Protein AF-A0A4Q5XCC4-F1 (afdb_monomer)

Sequence (230 aa):
MPSVPGEPRIRRLGLGSSSGGDRPLRAQVVVGLVCVAVLIAVPLYLLRKPSFKGSAEAASASASASNGAGAPRAQPAPATPPAPPPRLTLGPVQKVRCGASAAATPNEGTLCDTLPPFEEALKQAILGNEGCAPKSKLKGSINYVLTVDFARKKLHIFPGASGDWRGKQARRATSCVEAAVKVADWNVPHQYRFYAIAVLATYAGAQGEPLPAAGTTPAAPSGPALPNFE

pLDDT: mean 78.83, std 19.2, range [40.94, 97.75]

Radius of gyration: 30.29 Å; Cα contacts (8 Å, |Δi|>4): 229; chains: 1; bounding box: 112×71×54 Å

Foldseek 3Di:
DDDDDDDDDPPDPPDDDDPPDCVVVVVVVVVVVVVVVCVVVVVVVVVPPPPPPDDPDDDDDDDDDDDDDDDDPDDPDPPDPPDDPQQKDKDDKAFAFFAQDPPDDTDGTPPFDDDVLQVVLLVVLLSVPLVLADQAQAKKKWKWKWKQALVVRDIDIDTDPDMDDDDPSNRSSRVSSRVRRDRPDSPDDGDGRMTIMIMMMIGHGPPPPDDPPPPPDPDDPPDDDD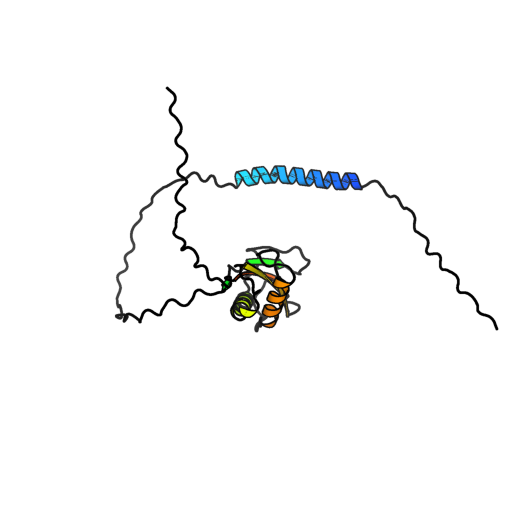DDDD

Solvent-accessible surface area (backbone atoms only — not comparable to full-atom values): 14791 Å² total; per-residue (Å²): 137,85,87,81,84,82,80,84,82,80,75,74,79,84,76,79,85,85,83,82,78,62,68,64,58,56,52,50,52,53,51,51,51,51,52,53,50,49,67,52,47,52,58,51,50,62,70,64,49,77,76,84,69,84,74,90,72,90,76,90,78,84,88,82,88,80,89,80,87,85,83,77,84,76,73,84,70,79,83,71,74,80,72,77,78,70,59,62,46,76,50,73,80,40,48,58,34,24,20,83,38,94,86,48,88,57,47,54,44,85,80,43,81,79,56,65,70,61,56,49,30,49,52,51,19,51,68,76,39,62,85,42,52,72,92,46,65,59,62,42,24,40,19,43,29,41,35,41,30,63,85,76,73,41,77,48,52,41,59,43,99,45,63,72,47,60,68,73,54,29,42,55,27,28,54,52,33,47,76,56,46,68,77,92,75,84,84,67,87,69,94,55,41,21,40,31,38,33,36,40,37,36,36,60,15,78,62,77,68,75,75,76,66,95,75,75,72,77,76,76,82,81,72,84,82,78,82,87,80,134

Mean predicted aligned error: 18.34 Å

Nearest PDB structures (foldseek):
  3in5-assembly2_B  TM=3.170E-01  e=1.433E-01  Homo sapiens
  6yra-assembly1_A  TM=2.771E-01  e=4.129E-01  Pseudomonas jessenii
  6lnc-assembly1_B  TM=2.323E-01  e=1.118E+00  Vibrio cholerae
  5svb-assembly1_B  TM=3.069E-01  e=5.301E+00  Xanthobacter autotrophicus Py2
  6lnb-assembly1_D  TM=1.619E-01  e=1.190E+00  Vibrio cholerae

Secondary structure (DSSP, 8-state):
-PPPPPP-------------SSHHHHHHHHHHHHHHHHHHHHHHHHHTS------------------------------PPPPPPPSEEEEEEEEEEEESSTTS--B-GGGSPP-HHHHHHHHHHHHHTGGGS---SS-EEEEEEEEEETTTTEEEEEEEEEES--HHHHHHHHHHHHHH----------S-SEEEEEEEEEEPPSS-PPPPPTT-------PPPPPP--

Structure (mmCIF, N/CA/C/O backbone):
data_AF-A0A4Q5XCC4-F1
#
_entry.id   AF-A0A4Q5XCC4-F1
#
loop_
_atom_site.group_PDB
_atom_site.id
_atom_site.type_symbol
_atom_site.label_atom_id
_atom_site.label_alt_id
_atom_site.label_comp_id
_atom_site.label_asym_id
_atom_site.label_entity_id
_atom_site.label_seq_id
_atom_site.pdbx_PDB_ins_code
_atom_site.Cartn_x
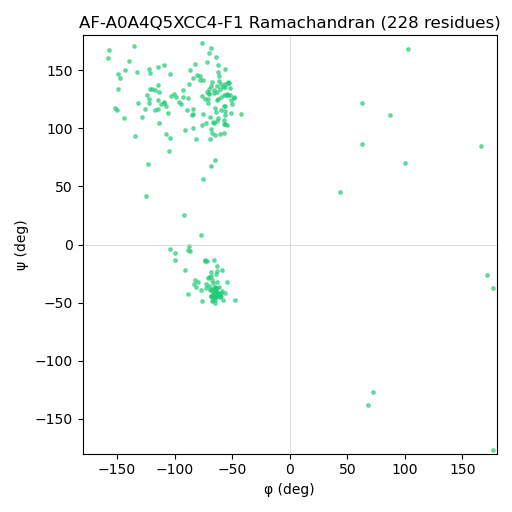_atom_site.Cartn_y
_atom_site.Cartn_z
_atom_site.occupancy
_atom_site.B_iso_or_equiv
_atom_site.auth_seq_id
_atom_site.auth_comp_id
_atom_site.auth_asym_id
_atom_site.auth_atom_id
_atom_site.pdbx_PDB_model_num
ATOM 1 N N . MET A 1 1 ? 62.840 11.412 31.130 1.00 46.66 1 MET A N 1
ATOM 2 C CA . MET A 1 1 ? 62.881 12.440 30.070 1.00 46.66 1 MET A CA 1
ATOM 3 C C . MET A 1 1 ? 61.461 12.909 29.773 1.00 46.66 1 MET A C 1
ATOM 5 O O . MET A 1 1 ? 60.561 12.083 29.867 1.00 46.66 1 MET A O 1
ATOM 9 N N . PRO A 1 2 ? 61.270 14.219 29.556 1.00 53.28 2 PRO A N 1
ATOM 10 C CA . PRO A 1 2 ? 60.000 14.931 29.707 1.00 53.28 2 PRO A CA 1
ATOM 11 C C . PRO A 1 2 ? 59.055 14.817 28.502 1.00 53.28 2 PRO A C 1
ATOM 13 O O . PRO A 1 2 ? 59.476 14.606 27.368 1.00 53.28 2 PRO A O 1
ATOM 16 N N . SER A 1 3 ? 57.769 14.992 28.803 1.00 55.72 3 SER A N 1
ATOM 17 C CA . SER A 1 3 ? 56.617 15.034 27.905 1.00 55.72 3 SER A CA 1
ATOM 18 C C . SER A 1 3 ? 56.702 16.168 26.877 1.00 55.72 3 SER A C 1
ATOM 20 O O . SER A 1 3 ? 56.950 17.315 27.245 1.00 55.72 3 SER A O 1
ATOM 22 N N . VAL A 1 4 ? 56.413 15.866 25.607 1.00 61.88 4 VAL A N 1
ATOM 23 C CA . VAL A 1 4 ? 56.185 16.870 24.554 1.00 61.88 4 VAL A CA 1
ATOM 24 C C . VAL A 1 4 ? 54.671 17.102 24.413 1.00 61.88 4 VAL A C 1
ATOM 26 O O . VAL A 1 4 ? 53.943 16.134 24.179 1.00 61.88 4 VAL A O 1
ATOM 29 N N . PRO A 1 5 ? 54.165 18.341 24.569 1.00 65.00 5 PRO A N 1
ATOM 30 C CA . PRO A 1 5 ? 52.749 18.661 24.401 1.00 65.00 5 PRO A CA 1
ATOM 31 C C . PRO A 1 5 ? 52.376 18.713 22.915 1.00 65.00 5 PRO A C 1
ATOM 33 O O . PRO A 1 5 ? 53.011 19.419 22.136 1.00 65.00 5 PRO A O 1
ATOM 36 N N . GLY A 1 6 ? 51.328 17.984 22.527 1.00 61.81 6 GLY A N 1
ATOM 37 C CA . GLY A 1 6 ? 50.751 18.053 21.186 1.00 61.81 6 GLY A CA 1
ATOM 38 C C . GLY A 1 6 ? 50.035 19.383 20.940 1.00 61.81 6 GLY A C 1
ATOM 39 O O . GLY A 1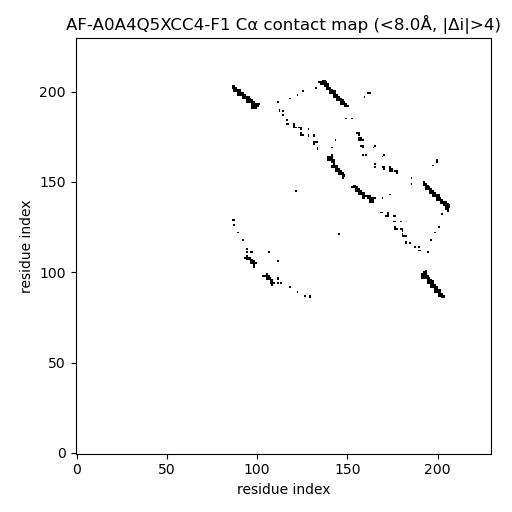 6 ? 49.211 19.816 21.746 1.00 61.81 6 GLY A O 1
ATOM 40 N N . GLU A 1 7 ? 50.352 20.019 19.815 1.00 60.06 7 GLU A N 1
ATOM 41 C CA . GLU A 1 7 ? 49.781 21.289 19.369 1.00 60.06 7 GLU A CA 1
ATOM 42 C C . GLU A 1 7 ? 48.257 21.237 19.132 1.00 60.06 7 GLU A C 1
ATOM 44 O O . GLU A 1 7 ? 47.736 20.285 18.537 1.00 60.06 7 GLU A O 1
ATOM 49 N N . PRO A 1 8 ? 47.515 22.296 19.511 1.00 60.28 8 PRO A N 1
ATOM 50 C CA . PRO A 1 8 ? 46.108 22.441 19.176 1.00 60.28 8 PRO A CA 1
ATOM 51 C C . PRO A 1 8 ? 45.946 22.842 17.703 1.00 60.28 8 PRO A C 1
ATOM 53 O O . PRO A 1 8 ? 46.266 23.949 17.274 1.00 60.28 8 PRO A O 1
ATOM 56 N N . ARG A 1 9 ? 45.387 21.923 16.913 1.00 54.53 9 ARG A N 1
ATOM 57 C CA . ARG A 1 9 ? 45.027 22.130 15.507 1.00 54.53 9 ARG A CA 1
ATOM 58 C C . ARG A 1 9 ? 43.873 23.136 15.408 1.00 54.53 9 ARG A C 1
ATOM 60 O O . ARG A 1 9 ? 42.703 22.765 15.515 1.00 54.53 9 ARG A O 1
ATOM 67 N N . ILE A 1 10 ? 44.203 24.406 15.182 1.00 54.22 10 ILE A N 1
ATOM 68 C CA . ILE A 1 10 ? 43.245 25.486 14.919 1.00 54.22 10 ILE A CA 1
ATOM 69 C C . ILE A 1 10 ? 42.538 25.188 13.589 1.00 54.22 10 ILE A C 1
ATOM 71 O O . ILE A 1 10 ? 43.029 25.500 12.502 1.00 54.22 10 ILE A O 1
ATOM 75 N N . ARG A 1 11 ? 41.370 24.540 13.656 1.00 57.53 11 ARG A N 1
ATOM 76 C CA . ARG A 1 11 ? 40.448 24.464 12.521 1.00 57.53 11 ARG A CA 1
ATOM 77 C C . ARG A 1 11 ? 39.927 25.873 12.272 1.00 57.53 11 ARG A C 1
ATOM 79 O O . ARG A 1 11 ? 39.109 26.379 13.034 1.00 57.53 11 ARG A O 1
ATOM 86 N N . ARG A 1 12 ? 40.441 26.492 11.207 1.00 55.19 12 ARG A N 1
ATOM 87 C CA . ARG A 1 12 ? 39.929 27.731 10.620 1.00 55.19 12 ARG A CA 1
ATOM 88 C C . ARG A 1 12 ? 38.399 27.682 10.571 1.00 55.19 12 ARG A C 1
ATOM 90 O O . ARG A 1 12 ? 37.830 26.908 9.804 1.00 55.19 12 ARG A O 1
ATOM 97 N N . LEU A 1 13 ? 37.757 28.534 11.370 1.00 58.34 13 LEU A N 1
ATOM 98 C CA . LEU A 1 13 ? 36.413 29.014 11.084 1.00 58.34 13 LEU A CA 1
ATOM 99 C C . LEU A 1 13 ? 36.464 29.673 9.703 1.00 58.34 13 LEU A C 1
ATOM 101 O O . LEU A 1 13 ? 37.059 30.734 9.531 1.00 58.34 13 LEU A O 1
ATOM 105 N N . GLY A 1 14 ? 35.884 29.006 8.708 1.00 50.09 14 GLY A N 1
ATOM 106 C CA . GLY A 1 14 ? 35.597 29.600 7.413 1.00 50.09 14 GLY A CA 1
ATOM 107 C C . GLY A 1 14 ? 34.492 30.632 7.581 1.00 50.09 14 GLY A C 1
ATOM 108 O O . GLY A 1 14 ? 33.312 30.296 7.515 1.00 50.09 14 GLY A O 1
ATOM 109 N N . LEU A 1 15 ? 34.884 31.879 7.828 1.00 57.59 15 LEU A N 1
ATOM 110 C CA . LEU A 1 15 ? 34.020 33.032 7.643 1.00 57.59 15 LEU A CA 1
ATOM 111 C C . LEU A 1 15 ? 33.810 33.267 6.141 1.00 57.59 15 LEU A C 1
ATOM 113 O O . LEU A 1 15 ? 34.762 33.478 5.398 1.00 57.59 15 LEU A O 1
ATOM 117 N N . GLY A 1 16 ? 32.538 33.247 5.740 1.00 54.00 16 GLY A N 1
ATOM 118 C CA . GLY A 1 16 ? 31.954 34.206 4.804 1.00 54.00 16 GLY A CA 1
ATOM 119 C C . GLY A 1 16 ? 32.504 34.248 3.381 1.00 54.00 16 GLY A C 1
ATOM 120 O O . GLY A 1 16 ? 33.270 35.142 3.042 1.00 54.00 16 GLY A O 1
ATOM 121 N N . SER A 1 17 ? 31.966 33.399 2.502 1.00 47.94 17 SER A N 1
ATOM 122 C CA . SER A 1 17 ? 31.795 33.787 1.099 1.00 47.94 17 SER A CA 1
ATOM 123 C C . SER A 1 17 ? 30.320 34.112 0.866 1.00 47.94 17 SER A C 1
ATOM 125 O O . SER A 1 17 ? 29.484 33.240 0.625 1.00 47.94 17 SER A O 1
ATOM 127 N N . SER A 1 18 ? 29.997 35.392 1.035 1.00 55.91 18 SER A N 1
ATOM 128 C CA . SER A 1 18 ? 28.740 35.993 0.605 1.00 55.91 18 SER A CA 1
ATOM 129 C C . SER A 1 18 ? 28.698 36.022 -0.925 1.00 55.91 18 SER A C 1
ATOM 131 O O . SER A 1 18 ? 29.256 36.921 -1.541 1.00 55.91 18 SER A O 1
ATOM 133 N N . SER A 1 19 ? 28.002 35.062 -1.537 1.00 54.56 19 SER A N 1
ATOM 134 C CA . SER A 1 19 ? 27.447 35.201 -2.889 1.00 54.56 19 SER A CA 1
ATOM 135 C C . SER A 1 19 ? 25.937 35.412 -2.747 1.00 54.56 19 SER A C 1
ATOM 137 O O . SER A 1 19 ? 25.127 34.483 -2.762 1.00 54.56 19 SER A O 1
ATOM 139 N N . GLY A 1 20 ? 25.583 36.663 -2.445 1.00 56.53 20 GLY A N 1
ATOM 140 C CA . GLY A 1 20 ? 24.220 37.176 -2.472 1.00 56.53 20 GLY A CA 1
ATOM 141 C C . GLY A 1 20 ? 23.902 37.689 -3.874 1.00 56.53 20 GLY A C 1
ATOM 142 O O . GLY A 1 20 ? 24.642 38.510 -4.402 1.00 56.53 20 GLY A O 1
ATOM 143 N N . GLY A 1 21 ? 22.811 37.201 -4.466 1.00 50.84 21 GLY A N 1
ATOM 144 C CA . GLY A 1 21 ? 22.306 37.695 -5.752 1.00 50.84 21 GLY A CA 1
ATOM 145 C C . GLY A 1 21 ? 21.082 36.946 -6.291 1.00 50.84 21 GLY A C 1
ATOM 146 O O . GLY A 1 21 ? 20.155 37.573 -6.782 1.00 50.84 21 GLY A O 1
ATOM 147 N N . ASP A 1 22 ? 21.004 35.621 -6.120 1.00 54.47 22 ASP A N 1
ATOM 148 C CA . ASP A 1 22 ? 19.984 34.804 -6.816 1.00 54.47 22 ASP A CA 1
ATOM 149 C C . ASP A 1 22 ? 18.737 34.422 -5.999 1.00 54.47 22 ASP A C 1
ATOM 151 O O . ASP A 1 22 ? 17.780 33.844 -6.523 1.00 54.47 22 ASP A O 1
ATOM 155 N N . ARG A 1 23 ? 18.714 34.709 -4.695 1.00 55.25 23 ARG A N 1
ATOM 156 C CA . ARG A 1 23 ? 17.604 34.296 -3.817 1.00 55.25 23 ARG A CA 1
ATOM 157 C C . ARG A 1 23 ? 16.268 35.017 -4.075 1.00 55.25 23 ARG A C 1
ATOM 159 O O . ARG A 1 23 ? 15.256 34.316 -4.031 1.00 55.25 23 ARG A O 1
ATOM 166 N N . PRO A 1 24 ? 16.200 36.334 -4.376 1.00 56.03 24 PRO A N 1
ATOM 167 C CA . PRO A 1 24 ? 14.911 36.965 -4.657 1.00 56.03 24 PRO A CA 1
ATOM 168 C C . PRO A 1 24 ? 14.366 36.551 -6.027 1.00 56.03 24 PRO A C 1
ATOM 170 O O . PRO A 1 24 ? 13.166 36.342 -6.148 1.00 56.03 24 PRO A O 1
ATOM 173 N N . LEU A 1 25 ? 15.229 36.333 -7.025 1.00 62.75 25 LEU A N 1
ATOM 174 C CA . LEU A 1 25 ? 14.816 35.905 -8.364 1.00 62.75 25 LEU A CA 1
ATOM 175 C C . LEU A 1 25 ? 14.239 34.490 -8.356 1.00 62.75 25 LEU A C 1
ATOM 177 O O . LEU A 1 25 ? 13.165 34.268 -8.902 1.00 62.75 25 LEU A O 1
ATOM 181 N N . ARG A 1 26 ? 14.877 33.533 -7.668 1.00 63.53 26 ARG A N 1
ATOM 182 C CA . ARG A 1 26 ? 14.319 32.174 -7.556 1.00 63.53 26 ARG A CA 1
ATOM 183 C C . ARG A 1 26 ? 12.994 32.154 -6.794 1.00 63.53 26 ARG A C 1
ATOM 185 O O . ARG A 1 26 ? 12.080 31.447 -7.205 1.00 63.53 26 ARG A O 1
ATOM 192 N N . ALA A 1 27 ? 12.864 32.944 -5.727 1.00 73.81 27 ALA A N 1
ATOM 193 C CA . ALA A 1 27 ? 11.607 33.053 -4.988 1.00 73.81 27 ALA A CA 1
ATOM 194 C C . ALA A 1 27 ? 10.500 33.716 -5.828 1.00 73.81 27 ALA A C 1
ATOM 196 O O . ALA A 1 27 ? 9.384 33.206 -5.874 1.00 73.81 27 ALA A O 1
ATOM 197 N N . GLN A 1 28 ? 10.812 34.797 -6.548 1.00 77.44 28 GLN A N 1
ATOM 198 C CA . GLN A 1 28 ? 9.866 35.483 -7.433 1.00 77.44 28 GLN A CA 1
ATOM 199 C C . GLN A 1 28 ? 9.435 34.607 -8.614 1.00 77.44 28 GLN A C 1
ATOM 201 O O . GLN A 1 28 ? 8.253 34.590 -8.947 1.00 77.44 28 GLN A O 1
ATOM 206 N N . VAL A 1 29 ? 10.347 33.822 -9.196 1.00 86.31 29 VAL A N 1
ATOM 207 C CA . VAL A 1 29 ? 10.019 32.864 -10.264 1.00 86.31 29 VAL A CA 1
ATOM 208 C C . VAL A 1 29 ? 9.073 31.777 -9.751 1.00 86.31 29 VAL A C 1
ATOM 210 O O . VAL A 1 29 ? 8.097 31.457 -10.425 1.00 86.31 29 VAL A O 1
ATOM 213 N N . VAL A 1 30 ? 9.302 31.246 -8.544 1.00 85.56 30 VAL A N 1
ATOM 214 C CA . VAL A 1 30 ? 8.401 30.246 -7.943 1.00 85.56 30 VAL A CA 1
ATOM 215 C C . VAL A 1 30 ? 7.022 30.847 -7.663 1.00 85.56 30 VAL A C 1
ATOM 217 O O . VAL A 1 30 ? 6.018 30.232 -8.011 1.00 85.56 30 VAL A O 1
ATOM 220 N N . VAL A 1 31 ? 6.952 32.054 -7.095 1.00 90.81 31 VAL A N 1
ATOM 221 C CA . VAL A 1 31 ? 5.671 32.733 -6.826 1.00 90.81 31 VAL A CA 1
ATOM 222 C C . VAL A 1 31 ? 4.921 33.036 -8.126 1.00 90.81 31 VAL A C 1
ATOM 224 O O . VAL A 1 31 ? 3.728 32.753 -8.217 1.00 90.81 31 VAL A O 1
ATOM 227 N N . GLY A 1 32 ? 5.615 33.532 -9.154 1.00 94.50 32 GLY A N 1
ATOM 228 C CA . GLY A 1 32 ? 5.030 33.772 -10.474 1.00 94.50 32 GLY A CA 1
ATOM 229 C C . GLY A 1 32 ? 4.466 32.495 -11.098 1.00 94.50 32 GLY A C 1
ATOM 230 O O . GLY A 1 32 ? 3.332 32.492 -11.574 1.00 94.50 32 GLY A O 1
ATOM 231 N N . LEU A 1 33 ? 5.209 31.387 -11.021 1.00 94.62 33 LEU A N 1
ATOM 232 C CA . LEU A 1 33 ? 4.770 30.090 -11.539 1.00 94.62 33 LEU A CA 1
ATOM 233 C C . LEU A 1 33 ? 3.530 29.570 -10.797 1.00 94.62 33 LEU A C 1
ATOM 235 O O . LEU A 1 33 ? 2.594 29.095 -11.439 1.00 94.62 33 LEU A O 1
ATOM 239 N N . VAL A 1 34 ? 3.478 29.713 -9.468 1.00 93.94 34 VAL A N 1
ATOM 240 C CA . VAL A 1 34 ? 2.301 29.336 -8.666 1.00 93.94 34 VAL A CA 1
ATOM 241 C C . VAL A 1 34 ? 1.085 30.193 -9.031 1.00 93.94 34 VAL A C 1
ATOM 243 O O . VAL A 1 34 ? 0.004 29.641 -9.234 1.00 93.94 34 VAL A O 1
ATOM 246 N N . CYS A 1 35 ? 1.242 31.512 -9.186 1.00 95.81 35 CYS A N 1
ATOM 247 C CA . CYS A 1 35 ? 0.148 32.394 -9.606 1.00 95.81 35 CYS A CA 1
ATOM 248 C C . CYS A 1 35 ? -0.398 32.016 -10.991 1.00 95.81 35 CYS A C 1
ATOM 250 O O . CYS A 1 35 ? -1.612 31.901 -11.157 1.00 95.81 35 CYS A O 1
ATOM 252 N N . VAL A 1 36 ? 0.478 31.758 -11.968 1.00 95.88 36 VAL A N 1
ATOM 253 C CA . VAL A 1 36 ? 0.069 31.310 -13.311 1.00 95.88 36 VAL A CA 1
ATOM 254 C C . VAL A 1 36 ? -0.646 29.957 -13.245 1.00 95.88 36 VAL A C 1
ATOM 256 O O . VAL A 1 36 ? -1.697 29.790 -13.863 1.00 95.88 36 VAL A O 1
ATOM 259 N N . ALA A 1 37 ? -0.142 29.008 -12.450 1.00 94.94 37 ALA A N 1
ATOM 260 C CA . ALA A 1 37 ? -0.781 27.706 -12.276 1.00 94.94 37 ALA A CA 1
ATOM 261 C C . ALA A 1 37 ? -2.191 27.823 -11.671 1.00 94.94 37 ALA A C 1
ATOM 263 O O . ALA A 1 37 ? -3.110 27.161 -12.149 1.00 94.94 37 ALA A O 1
ATOM 264 N N . VAL A 1 38 ? -2.393 28.690 -10.671 1.00 95.31 38 VAL A N 1
ATOM 265 C CA . VAL A 1 38 ? -3.716 28.937 -10.067 1.00 95.31 38 VAL A CA 1
ATOM 266 C C . VAL A 1 38 ? -4.672 29.590 -11.070 1.00 95.31 38 VAL A C 1
ATOM 268 O O . VAL A 1 38 ? -5.820 29.156 -11.181 1.00 95.31 38 VAL A O 1
ATOM 271 N N . LEU A 1 39 ? -4.199 30.571 -11.848 1.00 95.56 39 LEU A N 1
ATOM 272 C CA . LEU A 1 39 ? -5.005 31.244 -12.873 1.00 95.56 39 LEU A CA 1
ATOM 273 C C . LEU A 1 39 ? -5.445 30.312 -14.009 1.00 95.56 39 LEU A C 1
ATOM 275 O O . LEU A 1 39 ? -6.476 30.568 -14.616 1.00 95.56 39 LEU A O 1
ATOM 279 N N . ILE A 1 40 ? -4.714 29.227 -14.279 1.00 95.50 40 ILE A N 1
ATOM 280 C CA . ILE A 1 40 ? -5.112 28.204 -15.260 1.00 95.50 40 ILE A CA 1
ATOM 281 C C . ILE A 1 40 ? -5.982 27.120 -14.605 1.00 95.50 40 ILE A C 1
ATOM 283 O O . ILE A 1 40 ? -6.992 26.694 -15.170 1.00 95.50 40 ILE A O 1
ATOM 287 N N . ALA A 1 41 ? -5.619 26.673 -13.400 1.00 90.88 41 ALA A N 1
ATOM 288 C CA . ALA A 1 41 ? -6.300 25.582 -12.712 1.00 90.88 41 ALA A CA 1
ATOM 289 C C . ALA A 1 41 ? -7.726 25.949 -12.287 1.00 90.88 41 ALA A C 1
ATOM 291 O O . ALA A 1 41 ? -8.617 25.110 -12.403 1.00 90.88 41 ALA A O 1
ATOM 292 N N . VAL A 1 42 ? -7.968 27.181 -11.825 1.00 91.31 42 VAL A N 1
ATOM 293 C CA . VAL A 1 42 ? -9.299 27.606 -11.358 1.00 91.31 42 VAL A CA 1
ATOM 294 C C . VAL A 1 42 ? -10.332 27.624 -12.498 1.00 91.31 42 VAL A C 1
ATOM 296 O O . VAL A 1 42 ? -11.368 26.977 -12.340 1.00 91.31 42 VAL A O 1
ATOM 299 N N . PRO A 1 43 ? -10.085 28.248 -13.669 1.00 87.31 43 PRO A N 1
ATOM 300 C CA . PRO A 1 43 ? -11.003 28.171 -14.806 1.00 87.31 43 PRO A CA 1
ATOM 301 C C . PRO A 1 43 ? -11.223 26.741 -15.296 1.00 87.31 43 PRO A C 1
ATOM 303 O O . PRO A 1 43 ? -12.361 26.355 -15.546 1.00 87.31 43 PRO A O 1
ATOM 306 N N . LEU A 1 44 ? -10.165 25.924 -15.379 1.00 88.38 44 LEU A N 1
ATOM 307 C CA . LEU A 1 44 ? -10.297 24.519 -15.774 1.00 88.38 44 LEU A CA 1
ATOM 308 C C . LEU A 1 44 ? -11.109 23.708 -14.761 1.00 88.38 44 LEU A C 1
ATOM 310 O O . LEU A 1 44 ? -11.877 22.836 -15.159 1.00 88.38 44 LEU A O 1
ATOM 314 N N . TYR A 1 45 ? -10.975 23.998 -13.468 1.00 84.31 45 TYR A N 1
ATOM 315 C CA . TYR A 1 45 ? -11.763 23.367 -12.413 1.00 84.31 45 TYR A CA 1
ATOM 316 C C . TYR A 1 45 ? -13.239 23.775 -12.482 1.00 84.31 45 TYR A C 1
ATOM 318 O O . TYR A 1 45 ? -14.118 22.935 -12.294 1.00 84.31 45 TYR A O 1
ATOM 326 N N . LEU A 1 46 ? -13.527 25.036 -12.810 1.00 82.62 46 LEU A N 1
ATOM 327 C CA . LEU A 1 46 ? -14.896 25.512 -13.025 1.00 82.62 46 LEU A CA 1
ATOM 328 C C . LEU A 1 46 ? -15.511 24.942 -14.311 1.00 82.62 46 LEU A C 1
ATOM 330 O O . LEU A 1 46 ? -16.684 24.585 -14.303 1.00 82.62 46 LEU A O 1
ATOM 334 N N . LEU A 1 47 ? -14.720 24.767 -15.373 1.00 82.50 47 LEU A N 1
ATOM 335 C CA . LEU A 1 47 ? -15.145 24.105 -16.614 1.00 82.50 47 LEU A CA 1
ATOM 336 C C . LEU A 1 47 ? -15.325 22.588 -16.443 1.00 82.50 47 LEU A C 1
ATOM 338 O O . LEU A 1 47 ? -16.145 21.983 -17.126 1.00 82.50 47 LEU A O 1
ATOM 342 N N . ARG A 1 48 ? -14.585 21.966 -15.517 1.00 75.12 48 ARG A N 1
ATOM 343 C CA . ARG A 1 48 ? -14.730 20.547 -15.160 1.00 75.12 48 ARG A CA 1
ATOM 344 C C . ARG A 1 48 ? -15.759 20.274 -14.078 1.00 75.12 48 ARG A C 1
ATOM 346 O O . ARG A 1 48 ? -15.942 19.104 -13.758 1.00 75.12 48 ARG A O 1
ATOM 353 N N . LYS A 1 49 ? -16.432 21.278 -13.513 1.00 56.06 49 LYS A N 1
ATOM 354 C CA . LYS A 1 49 ? -17.628 21.011 -12.713 1.00 56.06 49 LYS A CA 1
ATOM 355 C C . LYS A 1 49 ? -18.745 20.621 -13.688 1.00 56.06 49 LYS A C 1
ATOM 357 O O . LYS A 1 49 ? -19.276 21.519 -14.341 1.00 56.06 49 LYS A O 1
ATOM 362 N N . PRO A 1 50 ? -19.121 19.328 -13.814 1.00 52.59 50 PRO A N 1
ATOM 363 C CA . PRO A 1 50 ? -20.349 18.975 -14.503 1.00 52.59 50 PRO A CA 1
ATOM 364 C C . PRO A 1 50 ? -21.462 19.740 -13.799 1.00 52.59 50 PRO A C 1
ATOM 366 O O . PRO A 1 50 ? -21.694 19.576 -12.599 1.00 52.59 50 PRO A O 1
ATOM 369 N N . SER A 1 51 ? -22.082 20.656 -14.535 1.00 50.78 51 SER A N 1
ATOM 370 C CA . SER A 1 51 ? -23.300 21.311 -14.102 1.00 50.78 51 SER A CA 1
ATOM 371 C C . SER A 1 51 ? -24.293 20.181 -13.844 1.00 50.78 51 SER A C 1
ATOM 373 O O . SER A 1 51 ? -24.778 19.563 -14.789 1.00 50.78 51 SER A O 1
ATOM 375 N N . PHE A 1 52 ? -24.546 19.850 -12.576 1.00 51.12 52 PHE A N 1
ATOM 376 C CA . PHE A 1 52 ? -25.670 19.007 -12.179 1.00 51.12 52 PHE A CA 1
ATOM 377 C C . PHE A 1 52 ? -26.954 19.813 -12.434 1.00 51.12 52 PHE A C 1
ATOM 379 O O . PHE A 1 52 ? -27.643 20.249 -11.517 1.00 51.12 52 PHE A O 1
ATOM 386 N N . LYS A 1 53 ? -27.255 20.066 -13.711 1.00 46.03 53 LYS A N 1
ATOM 387 C CA . LYS A 1 53 ? -28.608 20.347 -14.167 1.00 46.03 53 LYS A CA 1
ATOM 388 C C . LYS A 1 53 ? -29.295 18.994 -14.185 1.00 46.03 53 LYS A C 1
ATOM 390 O O . LYS A 1 53 ? -29.026 18.171 -15.055 1.00 46.03 53 LYS A O 1
ATOM 395 N N . GLY A 1 54 ? -30.119 18.756 -13.170 1.00 57.28 54 GLY A N 1
ATOM 396 C CA . GLY A 1 54 ? -31.018 17.617 -13.147 1.00 57.28 54 GLY A CA 1
ATOM 397 C C . GLY A 1 54 ? -31.819 17.581 -14.444 1.00 57.28 54 GLY A C 1
ATOM 398 O O . GLY A 1 54 ? -32.611 18.476 -14.715 1.00 57.28 54 GLY A O 1
ATOM 399 N N . SER A 1 55 ? -31.577 16.556 -15.252 1.00 41.16 55 SER A N 1
ATOM 400 C CA . SER A 1 55 ? -32.561 16.040 -16.192 1.00 41.16 55 SER A CA 1
ATOM 401 C C . SER A 1 55 ? -33.015 14.714 -15.619 1.00 41.16 55 SER A C 1
ATOM 403 O O . SER A 1 55 ? -32.347 13.690 -15.742 1.00 41.16 55 SER A O 1
ATOM 405 N N . ALA A 1 56 ? -34.127 14.787 -14.894 1.00 52.22 56 ALA A N 1
ATOM 406 C CA . ALA A 1 56 ? -35.024 13.663 -14.782 1.00 52.22 56 ALA A CA 1
ATOM 407 C C . ALA A 1 56 ? -35.591 13.440 -16.185 1.00 52.22 56 ALA A C 1
ATOM 409 O O . ALA A 1 56 ? -36.429 14.214 -16.634 1.00 52.22 56 ALA A O 1
ATOM 410 N N . GLU A 1 57 ? -35.110 12.414 -16.877 1.00 45.50 57 GLU A N 1
ATOM 411 C CA . GLU A 1 57 ? -35.816 11.875 -18.028 1.00 45.50 57 GLU A CA 1
ATOM 412 C C . GLU A 1 57 ? -35.945 10.370 -17.840 1.00 45.50 57 GLU A C 1
ATOM 414 O O . GLU A 1 57 ? -34.974 9.614 -17.808 1.00 45.50 57 GLU A O 1
ATOM 419 N N . ALA A 1 58 ? -37.191 9.979 -17.601 1.00 51.50 58 ALA A N 1
ATOM 420 C CA . ALA A 1 58 ? 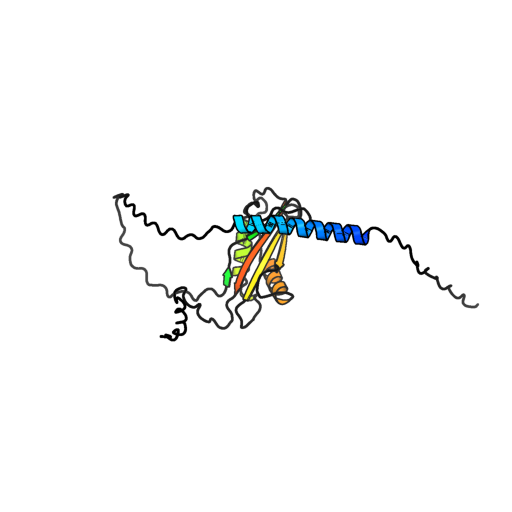-37.639 8.610 -17.594 1.00 51.50 58 ALA A CA 1
ATOM 421 C C . ALA A 1 58 ? -37.510 8.039 -19.009 1.00 51.50 58 ALA A C 1
ATOM 423 O O . ALA A 1 58 ? -38.034 8.610 -19.960 1.00 51.50 58 ALA A O 1
ATOM 424 N N . ALA A 1 59 ? -36.888 6.872 -19.127 1.00 47.88 59 ALA A N 1
ATOM 425 C CA . ALA A 1 59 ? -37.014 6.035 -20.308 1.00 47.88 59 ALA A CA 1
ATOM 426 C C . ALA A 1 59 ? -37.254 4.592 -19.861 1.00 47.88 59 ALA A C 1
ATOM 428 O O . ALA A 1 59 ? -36.333 3.828 -19.579 1.00 47.88 59 ALA A O 1
ATOM 429 N N . SER A 1 60 ? -38.541 4.251 -19.783 1.00 52.69 60 SER A N 1
ATOM 430 C CA . SER A 1 60 ? -39.028 2.892 -19.997 1.00 52.69 60 SER A CA 1
ATOM 431 C C . SER A 1 60 ? -38.537 2.386 -21.350 1.00 52.69 60 SER A C 1
ATOM 433 O O . SER A 1 60 ? -38.799 3.022 -22.368 1.00 52.69 60 SER A O 1
ATOM 435 N N . ALA A 1 61 ? -37.935 1.201 -21.377 1.00 48.44 61 ALA A N 1
ATOM 436 C CA . ALA A 1 61 ? -37.976 0.339 -22.550 1.00 48.44 61 ALA A CA 1
ATOM 437 C C . ALA A 1 61 ? -37.910 -1.129 -22.118 1.00 48.44 61 ALA A C 1
ATOM 439 O O . ALA A 1 61 ? -36.944 -1.597 -21.517 1.00 48.44 61 ALA A O 1
ATOM 440 N N . SER A 1 62 ? -39.010 -1.812 -22.411 1.00 47.06 62 SER A N 1
ATOM 441 C CA . SER A 1 62 ? -39.262 -3.231 -22.224 1.00 47.06 62 SER A CA 1
ATOM 442 C C . SER A 1 62 ? -38.460 -4.125 -23.174 1.00 47.06 62 SER A C 1
ATOM 444 O O . SER A 1 62 ? -38.058 -3.714 -24.258 1.00 47.06 62 SER A O 1
ATOM 446 N N . ALA A 1 63 ? -38.455 -5.404 -22.789 1.00 45.97 63 ALA A N 1
ATOM 447 C CA . ALA A 1 63 ? -38.438 -6.606 -23.622 1.00 45.97 63 ALA A CA 1
ATOM 448 C C . ALA A 1 63 ? -37.080 -7.156 -24.085 1.00 45.97 63 ALA A C 1
ATOM 450 O O . ALA A 1 63 ? -36.456 -6.678 -25.024 1.00 45.97 63 ALA A O 1
ATOM 451 N N . SER A 1 64 ? -36.747 -8.328 -23.540 1.00 47.75 64 SER A N 1
ATOM 452 C CA . SER A 1 64 ? -36.510 -9.515 -24.368 1.00 47.75 64 SER A CA 1
ATOM 453 C C . SER A 1 64 ? -36.832 -10.775 -23.569 1.00 47.75 64 SER A C 1
ATOM 455 O O . SER A 1 64 ? -36.244 -11.049 -22.526 1.00 47.75 64 SER A O 1
ATOM 457 N N . ALA A 1 65 ? -37.822 -11.508 -24.070 1.00 50.06 65 ALA A N 1
ATOM 458 C CA . ALA A 1 65 ? -38.191 -12.839 -23.632 1.00 50.06 65 ALA A CA 1
ATOM 459 C C . ALA A 1 65 ? -37.177 -13.865 -24.155 1.00 50.06 65 ALA A C 1
ATOM 461 O O . ALA A 1 65 ? -36.759 -13.800 -25.309 1.00 50.06 65 ALA A O 1
ATOM 462 N N . SER A 1 66 ? -36.845 -14.858 -23.336 1.00 54.12 66 SER A N 1
ATOM 463 C CA . SER A 1 66 ? -36.375 -16.160 -23.816 1.00 54.12 66 SER A CA 1
ATOM 464 C C . SER A 1 66 ? -36.911 -17.256 -22.895 1.00 54.12 66 SER A C 1
ATOM 466 O O . SER A 1 66 ? -36.530 -17.384 -21.735 1.00 54.12 66 SER A O 1
ATOM 468 N N . ASN A 1 67 ? -37.864 -18.013 -23.439 1.00 49.66 67 ASN A N 1
ATOM 469 C CA . ASN A 1 67 ? -38.330 -19.296 -22.926 1.00 49.66 67 ASN A CA 1
ATOM 470 C C . ASN A 1 67 ? -37.211 -20.337 -23.062 1.00 49.66 67 ASN A C 1
ATOM 472 O O . ASN A 1 67 ? -36.595 -20.416 -24.123 1.00 49.66 67 ASN A O 1
ATOM 476 N N . GLY A 1 68 ? -37.033 -21.206 -22.061 1.00 40.94 68 GLY A N 1
ATOM 477 C CA . GLY A 1 68 ? -36.248 -22.427 -22.259 1.00 40.94 68 GLY A CA 1
ATOM 478 C C . GLY A 1 68 ? -35.818 -23.186 -21.004 1.00 40.94 68 GLY A C 1
ATOM 479 O O . GLY A 1 68 ? -34.682 -23.059 -20.585 1.00 40.94 68 GLY A O 1
ATOM 480 N N . ALA A 1 69 ? -36.722 -24.038 -20.510 1.00 43.62 69 ALA A N 1
ATOM 481 C CA . ALA A 1 69 ? -36.479 -25.377 -19.950 1.00 43.62 69 ALA A CA 1
ATOM 482 C C . ALA A 1 69 ? -35.608 -25.583 -18.681 1.00 43.62 69 ALA A C 1
ATOM 484 O O . ALA A 1 69 ? -34.399 -25.396 -18.672 1.00 43.62 69 ALA A O 1
ATOM 485 N N . GLY A 1 70 ? -36.241 -26.199 -17.668 1.00 42.56 70 GLY A N 1
ATOM 486 C CA . GLY A 1 70 ? -35.589 -27.166 -16.771 1.00 42.56 70 GLY A CA 1
ATOM 487 C C . GLY A 1 70 ? -35.137 -26.645 -15.407 1.00 42.56 70 GLY A C 1
ATOM 488 O O . GLY A 1 70 ? -33.944 -26.591 -15.136 1.00 42.56 70 GLY A O 1
ATOM 489 N N . ALA A 1 71 ? -36.075 -26.330 -14.511 1.00 49.44 71 ALA A N 1
ATOM 490 C CA . ALA A 1 71 ? -35.757 -26.059 -13.109 1.00 49.44 71 ALA A CA 1
ATOM 491 C C . ALA A 1 71 ? -35.655 -27.373 -12.304 1.00 49.44 71 ALA A C 1
ATOM 493 O O . ALA A 1 71 ? -36.673 -28.052 -12.136 1.00 49.44 71 ALA A O 1
ATOM 494 N N . PRO A 1 72 ? -34.491 -27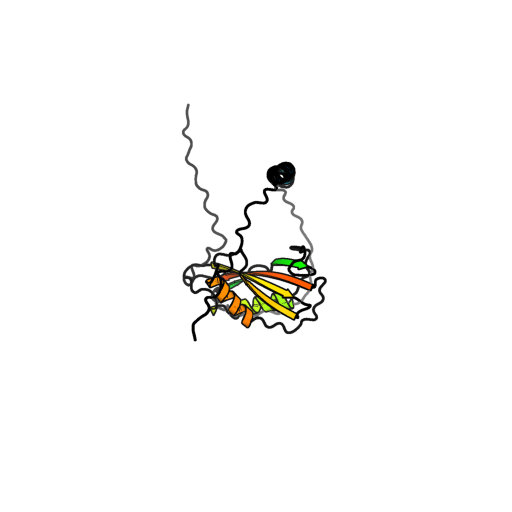.740 -11.736 1.00 50.69 72 PRO A N 1
ATOM 495 C CA . PRO A 1 72 ? -34.472 -28.645 -10.600 1.00 50.69 72 PRO A CA 1
ATOM 496 C C . PRO A 1 72 ? -35.029 -27.897 -9.383 1.00 50.69 72 PRO A C 1
ATOM 498 O O . PRO A 1 72 ? -34.628 -26.778 -9.065 1.00 50.69 72 PRO A O 1
ATOM 501 N N . ARG A 1 73 ? -35.993 -28.524 -8.708 1.00 47.28 73 ARG A N 1
ATOM 502 C CA . ARG A 1 73 ? -36.607 -28.052 -7.464 1.00 47.28 73 ARG A CA 1
ATOM 503 C C . ARG A 1 73 ? -35.529 -27.948 -6.380 1.00 47.28 73 ARG A C 1
ATOM 505 O O . ARG A 1 73 ? -35.208 -28.939 -5.730 1.00 47.28 73 ARG A O 1
ATOM 512 N N . ALA A 1 74 ? -34.960 -26.755 -6.209 1.00 52.28 74 ALA A N 1
ATOM 513 C CA . ALA A 1 74 ? -34.025 -26.455 -5.135 1.00 52.28 74 ALA A CA 1
ATOM 514 C C . ALA A 1 74 ? -34.755 -26.584 -3.791 1.00 52.28 74 ALA A C 1
ATOM 516 O O . ALA A 1 74 ? -35.701 -25.848 -3.501 1.00 52.28 74 ALA A O 1
ATOM 517 N N . GLN A 1 75 ? -34.344 -27.566 -2.991 1.00 53.62 75 GLN A N 1
ATOM 518 C CA . GLN A 1 75 ? -34.736 -27.664 -1.591 1.00 53.62 75 GLN A CA 1
ATOM 519 C C . GLN A 1 75 ? -34.303 -26.376 -0.869 1.00 53.62 75 GLN A C 1
ATOM 521 O O . GLN A 1 75 ? -33.176 -25.923 -1.085 1.00 53.62 75 GLN A O 1
ATOM 526 N N . PRO A 1 76 ? -35.155 -25.772 -0.021 1.00 48.09 76 PRO A N 1
ATOM 527 C CA . PRO A 1 76 ? -34.746 -24.655 0.815 1.00 48.09 76 PRO A CA 1
ATOM 528 C C . PRO A 1 76 ? -33.658 -25.146 1.772 1.00 48.09 76 PRO A C 1
ATOM 530 O O . PRO A 1 76 ? -33.921 -25.912 2.699 1.00 48.09 76 PRO A O 1
ATOM 533 N N . ALA A 1 77 ? -32.419 -24.741 1.500 1.00 59.44 77 ALA A N 1
ATOM 534 C CA . ALA A 1 77 ? -31.315 -24.946 2.417 1.00 59.44 77 ALA A CA 1
ATOM 535 C C . ALA A 1 77 ? -31.646 -24.241 3.747 1.00 59.44 77 ALA A C 1
ATOM 537 O O . ALA A 1 77 ? -32.183 -23.128 3.724 1.00 59.44 77 ALA A O 1
ATOM 538 N N . PRO A 1 78 ? -31.354 -24.862 4.903 1.00 53.47 78 PRO A N 1
ATOM 539 C CA . PRO A 1 78 ? -31.559 -24.229 6.197 1.00 53.47 78 PRO A CA 1
ATOM 540 C C . PRO A 1 78 ? -30.808 -22.897 6.235 1.00 53.47 78 PRO A C 1
ATOM 542 O O . PRO A 1 78 ? -29.621 -22.831 5.907 1.00 53.47 78 PRO A O 1
ATOM 545 N N . ALA A 1 79 ? -31.526 -21.835 6.611 1.00 55.03 79 ALA A N 1
ATOM 546 C CA . ALA A 1 79 ? -30.980 -20.500 6.790 1.00 55.03 79 ALA A CA 1
ATOM 547 C C . ALA A 1 79 ? -29.799 -20.582 7.762 1.00 55.03 79 ALA A C 1
ATOM 549 O O . ALA A 1 79 ? -29.970 -20.744 8.970 1.00 55.03 79 ALA A O 1
ATOM 550 N N . THR A 1 80 ? -28.587 -20.529 7.211 1.00 59.78 80 THR A N 1
ATOM 551 C CA . THR A 1 80 ? -27.372 -20.436 8.012 1.00 59.78 80 THR A CA 1
ATOM 552 C C . THR A 1 80 ? -27.463 -19.112 8.769 1.00 59.78 80 THR A C 1
ATOM 554 O O . THR A 1 80 ? -27.701 -18.085 8.125 1.00 59.78 80 THR A O 1
ATOM 557 N N . PRO A 1 81 ? -27.349 -19.105 10.109 1.00 62.00 81 PRO A N 1
ATOM 558 C CA . PRO A 1 81 ? -27.395 -17.867 10.874 1.00 62.00 81 PRO A CA 1
ATOM 559 C C . PRO A 1 81 ? -26.356 -16.887 10.311 1.00 62.00 81 PRO A C 1
ATOM 561 O O . PRO A 1 81 ? -25.258 -17.321 9.946 1.00 62.00 81 PRO A O 1
ATOM 564 N N . PRO A 1 82 ? -26.692 -15.589 10.192 1.00 63.44 82 PRO A N 1
ATOM 565 C CA . PRO A 1 82 ? -25.799 -14.604 9.602 1.00 63.44 82 PRO A CA 1
ATOM 566 C C . PRO A 1 82 ? -24.474 -14.632 10.358 1.00 63.44 82 PRO A C 1
ATOM 568 O O . PRO A 1 82 ? -24.436 -14.423 11.572 1.00 63.44 82 PRO A O 1
ATOM 571 N N . ALA A 1 83 ? -23.397 -14.955 9.639 1.00 62.56 83 ALA A N 1
ATOM 572 C CA . ALA A 1 83 ? -22.062 -14.969 10.207 1.00 62.56 83 ALA A CA 1
ATOM 573 C C . ALA A 1 83 ? -21.791 -13.609 10.875 1.00 62.56 83 ALA A C 1
ATOM 575 O O . ALA A 1 83 ? -22.195 -12.575 10.328 1.00 62.56 83 ALA A O 1
ATOM 576 N N . PRO A 1 84 ? -21.142 -13.586 12.055 1.00 65.62 84 PRO A N 1
ATOM 577 C CA . PRO A 1 84 ? -20.811 -12.336 12.722 1.00 65.62 84 PRO A CA 1
ATOM 578 C C . PRO A 1 84 ? -20.063 -11.416 11.747 1.00 65.62 84 PRO A C 1
ATOM 580 O O . PRO A 1 84 ? -19.232 -11.904 10.973 1.00 65.62 84 PRO A O 1
ATOM 583 N N . PRO A 1 85 ? -20.365 -10.104 11.748 1.00 66.88 85 PRO A N 1
ATOM 584 C CA . PRO A 1 85 ? -19.796 -9.185 10.777 1.00 66.88 85 PRO A CA 1
ATOM 585 C C . PRO A 1 85 ? -18.266 -9.252 10.844 1.00 66.88 85 PRO A C 1
ATOM 587 O O . PRO A 1 85 ? -17.705 -9.269 11.949 1.00 66.88 85 PRO A O 1
ATOM 590 N N . PRO A 1 86 ? -17.580 -9.307 9.689 1.00 79.06 86 PRO A N 1
ATOM 591 C CA . PRO A 1 86 ? -16.133 -9.431 9.665 1.00 79.06 86 PRO A CA 1
ATOM 592 C C . PRO A 1 86 ? -15.518 -8.237 10.398 1.00 79.06 86 PRO A C 1
ATOM 594 O O . PRO A 1 86 ? -15.820 -7.079 10.101 1.00 79.06 86 PRO A O 1
ATOM 597 N N . ARG A 1 87 ? -14.652 -8.514 11.381 1.00 87.12 87 ARG A N 1
ATOM 598 C CA . ARG A 1 87 ? -13.969 -7.476 12.177 1.00 87.12 87 ARG A CA 1
ATOM 599 C C . ARG A 1 87 ? -13.057 -6.600 11.324 1.00 87.12 87 ARG A C 1
ATOM 601 O O . ARG A 1 87 ? -12.692 -5.502 11.739 1.00 87.12 87 ARG A O 1
ATOM 608 N N . LEU A 1 88 ? -12.699 -7.085 10.145 1.00 93.12 88 LEU A N 1
ATOM 609 C CA . LEU A 1 88 ? -11.836 -6.444 9.182 1.00 93.12 88 LEU A CA 1
ATOM 610 C C . LEU A 1 88 ? -12.581 -6.286 7.855 1.00 93.12 88 LEU A C 1
ATOM 612 O O . LEU A 1 88 ? -13.068 -7.250 7.272 1.00 93.12 88 LEU A O 1
ATOM 616 N N . THR A 1 89 ? -12.641 -5.059 7.352 1.00 94.50 89 THR A N 1
ATOM 617 C CA . THR A 1 89 ? -13.139 -4.750 6.009 1.00 94.50 89 THR A CA 1
ATOM 618 C C . THR A 1 89 ? -11.994 -4.208 5.167 1.00 94.50 89 THR A C 1
ATOM 620 O O . THR A 1 89 ? -11.351 -3.228 5.547 1.00 94.50 89 THR A O 1
ATOM 623 N N . LEU A 1 90 ? -11.736 -4.826 4.017 1.00 96.25 90 LEU A N 1
ATOM 624 C CA . LEU A 1 90 ? -10.732 -4.352 3.069 1.00 96.25 90 LEU A CA 1
ATOM 625 C C . LEU A 1 90 ? -11.374 -3.428 2.032 1.00 96.25 90 LEU A C 1
ATOM 627 O O . LEU A 1 90 ? -12.410 -3.744 1.454 1.00 96.25 90 LEU A O 1
ATOM 631 N N . GLY A 1 91 ? -10.739 -2.288 1.796 1.00 94.94 91 GLY A N 1
ATOM 632 C CA . GLY A 1 91 ? -11.058 -1.381 0.707 1.00 94.94 91 GLY A CA 1
ATOM 633 C C . GLY A 1 91 ? -10.550 -1.894 -0.645 1.00 94.94 91 GLY A C 1
ATOM 634 O O . GLY A 1 91 ? -9.824 -2.892 -0.715 1.00 94.94 91 GLY A O 1
ATOM 635 N N . PRO A 1 92 ? -10.910 -1.201 -1.737 1.00 95.25 92 PRO A N 1
ATOM 636 C CA . PRO A 1 92 ? -10.416 -1.534 -3.065 1.00 95.25 92 PRO A CA 1
ATOM 637 C C . PRO A 1 92 ? -8.893 -1.384 -3.137 1.00 95.25 92 PRO A C 1
ATOM 639 O O . PRO A 1 92 ? -8.300 -0.523 -2.483 1.00 95.25 92 PRO A O 1
ATOM 642 N N . VAL A 1 93 ? -8.265 -2.216 -3.966 1.00 96.00 93 VAL A N 1
ATOM 643 C CA . VAL A 1 93 ? -6.830 -2.133 -4.239 1.00 96.00 93 VAL A CA 1
ATOM 644 C C . VAL A 1 93 ? -6.559 -0.892 -5.076 1.00 96.00 93 VAL A C 1
ATOM 646 O O . VAL A 1 93 ? -7.139 -0.715 -6.147 1.00 96.00 93 VAL A O 1
ATOM 649 N N . GLN A 1 94 ? -5.663 -0.040 -4.597 1.00 95.44 94 GLN A N 1
ATOM 650 C CA . GLN A 1 94 ? -5.231 1.159 -5.297 1.00 95.44 94 GLN A CA 1
ATOM 651 C C . GLN A 1 94 ? -3.800 0.987 -5.788 1.00 95.44 94 GLN A C 1
ATOM 653 O O . GLN A 1 94 ? -2.875 0.760 -5.013 1.00 95.44 94 GLN A O 1
ATOM 658 N N . LYS A 1 95 ? -3.598 1.136 -7.093 1.00 94.25 95 LYS A N 1
ATOM 659 C CA . LYS A 1 95 ? -2.266 1.149 -7.700 1.00 94.25 95 LYS A CA 1
ATOM 660 C C . LYS A 1 95 ? -1.712 2.561 -7.577 1.00 94.25 95 LYS A C 1
ATOM 662 O O . LYS A 1 95 ? -2.120 3.460 -8.306 1.00 94.25 95 LYS A O 1
ATOM 667 N N . VAL A 1 96 ? -0.845 2.772 -6.591 1.00 92.12 96 VAL A N 1
ATOM 668 C CA . VAL A 1 96 ? -0.364 4.116 -6.254 1.00 92.12 96 VAL A CA 1
ATOM 669 C C . VAL A 1 96 ? 0.667 4.560 -7.277 1.00 92.12 96 VAL A C 1
ATOM 671 O O . VAL A 1 96 ? 0.581 5.674 -7.779 1.00 92.12 96 VAL A O 1
ATOM 674 N N . ARG A 1 97 ? 1.655 3.702 -7.569 1.00 95.31 97 ARG A N 1
ATOM 675 C CA . ARG A 1 97 ? 2.805 4.059 -8.412 1.00 95.31 97 ARG A CA 1
ATOM 676 C C . ARG A 1 97 ? 3.343 2.863 -9.183 1.00 95.31 97 ARG A C 1
ATOM 678 O O . ARG A 1 97 ? 3.386 1.760 -8.643 1.00 95.31 97 ARG A O 1
ATOM 685 N N . CYS A 1 98 ? 3.853 3.105 -10.382 1.00 96.62 98 CYS A N 1
ATOM 686 C CA . CYS A 1 98 ? 4.679 2.165 -11.133 1.00 96.62 98 CYS A CA 1
ATOM 687 C C . CYS A 1 98 ? 5.782 2.897 -11.908 1.00 96.62 98 CYS A C 1
ATOM 689 O O . CYS A 1 98 ? 5.627 4.059 -12.282 1.00 96.62 98 CYS A O 1
ATOM 691 N N . GLY A 1 99 ? 6.922 2.241 -12.131 1.00 96.31 99 GLY A N 1
ATOM 692 C CA . GLY A 1 99 ? 8.025 2.837 -12.886 1.00 96.31 99 GLY A CA 1
ATOM 693 C C . GLY A 1 99 ? 9.283 1.974 -12.966 1.00 96.31 99 GLY A C 1
ATOM 694 O O . GLY A 1 99 ? 9.340 0.848 -12.470 1.00 96.31 99 GLY A O 1
ATOM 695 N N . ALA A 1 100 ? 10.330 2.514 -13.592 1.00 95.06 100 ALA A N 1
ATOM 696 C CA . ALA A 1 100 ? 11.617 1.824 -13.732 1.00 95.06 100 ALA A CA 1
ATOM 697 C C . ALA A 1 100 ? 12.363 1.658 -12.392 1.00 95.06 100 ALA A C 1
ATOM 699 O O . ALA A 1 100 ? 13.160 0.736 -12.226 1.00 95.06 100 ALA A O 1
ATOM 700 N N . SER A 1 101 ? 12.127 2.550 -11.427 1.00 94.12 101 SER A N 1
ATOM 701 C CA . SER A 1 101 ? 12.691 2.465 -10.078 1.00 94.12 101 SER A CA 1
ATOM 702 C C . SER A 1 101 ? 11.840 3.248 -9.077 1.00 94.12 101 SER A C 1
ATOM 704 O O . SER A 1 101 ? 11.021 4.073 -9.471 1.00 94.12 101 SER A O 1
ATOM 706 N N . ALA A 1 102 ? 12.084 3.041 -7.781 1.00 90.00 102 ALA A N 1
ATOM 707 C CA . ALA A 1 102 ? 11.403 3.772 -6.709 1.00 90.00 102 ALA A CA 1
ATOM 708 C C . ALA A 1 102 ? 11.672 5.293 -6.713 1.00 90.00 102 ALA A C 1
ATOM 710 O O . ALA A 1 102 ? 10.888 6.047 -6.142 1.00 90.00 102 ALA A O 1
ATOM 711 N N . ALA A 1 103 ? 12.784 5.732 -7.315 1.00 90.69 103 ALA A N 1
ATOM 712 C CA . ALA A 1 103 ? 13.199 7.136 -7.369 1.00 90.69 103 ALA A CA 1
ATOM 713 C C . ALA A 1 103 ? 12.864 7.822 -8.706 1.00 90.69 103 ALA A C 1
ATOM 715 O O . ALA A 1 103 ? 12.960 9.042 -8.802 1.00 90.69 103 ALA A O 1
ATOM 716 N N . ALA A 1 104 ? 12.501 7.053 -9.736 1.00 88.94 104 ALA A N 1
ATOM 717 C CA . ALA A 1 104 ? 12.105 7.601 -11.028 1.00 88.94 104 ALA A CA 1
ATOM 718 C C . ALA A 1 104 ? 10.723 8.264 -10.939 1.00 88.94 104 ALA A C 1
ATOM 720 O O . ALA A 1 104 ? 9.920 7.903 -10.076 1.00 88.94 104 ALA A O 1
ATOM 721 N N . THR A 1 105 ? 10.437 9.195 -11.855 1.00 86.81 105 THR A N 1
ATOM 722 C CA . THR A 1 105 ? 9.098 9.774 -12.027 1.00 86.81 105 THR A CA 1
ATOM 723 C C . THR A 1 105 ? 8.106 8.640 -12.288 1.00 86.81 105 THR A C 1
ATOM 725 O O . THR A 1 105 ? 8.217 7.978 -13.322 1.00 86.81 105 THR A O 1
ATOM 728 N N . PRO A 1 106 ? 7.191 8.352 -11.350 1.00 87.44 106 PRO A N 1
ATOM 729 C CA . PRO A 1 106 ? 6.309 7.212 -11.485 1.00 87.44 106 PRO A CA 1
ATOM 730 C C . PRO A 1 106 ? 5.071 7.585 -12.287 1.00 87.44 106 PRO A C 1
ATOM 732 O O . PRO A 1 106 ? 4.580 8.712 -12.216 1.00 87.44 106 PRO A O 1
ATOM 735 N N . ASN A 1 107 ? 4.536 6.596 -12.988 1.00 91.50 107 ASN A N 1
ATOM 736 C CA . ASN A 1 107 ? 3.161 6.631 -13.452 1.00 91.50 107 ASN A CA 1
ATOM 737 C C . ASN A 1 107 ? 2.249 6.285 -12.270 1.00 91.50 107 ASN A C 1
ATOM 739 O O . ASN A 1 107 ? 2.621 5.486 -11.405 1.00 91.50 107 ASN A O 1
ATOM 743 N N . GLU A 1 108 ? 1.070 6.896 -12.211 1.00 91.00 108 GLU A N 1
ATOM 744 C CA . GLU A 1 108 ? 0.140 6.752 -11.089 1.00 91.00 108 GLU A CA 1
ATOM 745 C C . GLU A 1 108 ? -1.220 6.230 -11.571 1.00 91.00 108 GLU A C 1
ATOM 747 O O . GLU A 1 108 ? -1.639 6.460 -12.709 1.00 91.00 108 GLU A O 1
ATOM 752 N N . GLY A 1 109 ? -1.923 5.512 -10.693 1.00 87.38 109 GLY A N 1
ATOM 753 C CA . GLY A 1 109 ? -3.306 5.101 -10.912 1.00 87.38 109 GLY A CA 1
ATOM 754 C C . GLY A 1 109 ? -3.493 4.004 -11.965 1.00 87.38 109 GLY A C 1
ATOM 755 O O . GLY A 1 109 ? -2.933 2.910 -11.874 1.00 87.38 109 GLY A O 1
ATOM 756 N N . THR A 1 110 ? -4.370 4.268 -12.935 1.00 88.88 110 THR A N 1
ATOM 757 C CA . THR A 1 110 ? -4.857 3.281 -13.917 1.00 88.88 110 THR A CA 1
ATOM 758 C C . THR A 1 110 ? -3.831 2.905 -14.982 1.00 88.88 110 THR A C 1
ATOM 760 O O . THR A 1 110 ? -4.024 1.901 -15.658 1.00 88.88 110 THR A O 1
ATOM 763 N N . LEU A 1 111 ? -2.744 3.671 -15.102 1.00 93.12 111 LEU A N 1
ATOM 764 C CA . LEU A 1 111 ? -1.655 3.420 -16.051 1.00 93.12 111 LEU A CA 1
ATOM 765 C C . LEU A 1 111 ? -0.759 2.245 -15.643 1.00 93.12 111 LEU A C 1
ATOM 767 O O . LEU A 1 111 ? 0.041 1.774 -16.441 1.00 93.12 111 LEU A O 1
ATOM 771 N N . CYS A 1 112 ? -0.867 1.793 -14.396 1.00 95.25 112 CYS A N 1
ATOM 772 C CA . CYS A 1 112 ? -0.104 0.660 -13.904 1.00 95.25 112 CYS A CA 1
ATOM 773 C C . CYS A 1 112 ? -0.827 -0.656 -14.189 1.00 95.25 112 CYS A C 1
ATOM 775 O O . CYS A 1 112 ? -2.034 -0.772 -13.938 1.00 95.25 112 CYS A O 1
ATOM 777 N N . ASP A 1 113 ? -0.073 -1.667 -14.619 1.00 95.19 113 ASP A N 1
ATOM 778 C CA . ASP A 1 113 ? -0.570 -3.038 -14.760 1.00 95.19 113 ASP A CA 1
ATOM 779 C C . ASP A 1 113 ? -1.150 -3.566 -13.442 1.00 95.19 113 ASP A C 1
ATOM 781 O O . ASP A 1 113 ? -0.758 -3.155 -12.345 1.00 95.19 113 ASP A O 1
ATOM 785 N N . THR A 1 114 ? -2.112 -4.480 -13.543 1.00 94.56 114 THR A N 1
ATOM 786 C CA . THR A 1 114 ? -2.602 -5.249 -12.393 1.00 94.56 114 THR A CA 1
ATOM 787 C C . THR A 1 114 ? -1.628 -6.364 -12.059 1.00 94.56 114 THR A C 1
ATOM 789 O O . THR A 1 114 ? -1.121 -7.028 -12.963 1.00 94.56 114 THR A O 1
ATOM 792 N N . LEU A 1 115 ? -1.433 -6.625 -10.768 1.00 95.62 115 LEU A N 1
ATOM 793 C CA . LEU A 1 115 ? -0.545 -7.684 -10.291 1.00 95.62 115 LEU A CA 1
ATOM 794 C C . LEU A 1 115 ? -1.322 -8.653 -9.386 1.00 95.62 115 LEU A C 1
ATOM 796 O O . LEU A 1 115 ? -1.056 -8.696 -8.181 1.00 95.62 115 LEU A O 1
ATOM 800 N N . PRO A 1 116 ? -2.263 -9.452 -9.937 1.00 95.38 116 PRO A N 1
ATOM 801 C CA . PRO A 1 116 ? -3.182 -10.276 -9.151 1.00 95.38 116 PRO A CA 1
ATOM 802 C C . PRO A 1 116 ? -2.534 -11.099 -8.026 1.00 95.38 116 PRO A C 1
ATOM 804 O O . PRO A 1 116 ? -3.008 -10.988 -6.897 1.00 95.38 116 PRO A O 1
ATOM 807 N N . PRO A 1 117 ? -1.420 -11.836 -8.233 1.00 96.00 117 PRO A N 1
ATOM 808 C CA . PRO A 1 117 ? -0.865 -12.661 -7.158 1.00 96.00 117 PRO A CA 1
ATOM 809 C C . PRO A 1 117 ? -0.295 -11.834 -5.999 1.00 96.00 117 PRO A C 1
ATOM 811 O O . PRO A 1 117 ? -0.357 -12.265 -4.851 1.00 96.00 117 PRO A O 1
ATOM 814 N N . PHE A 1 118 ? 0.222 -10.630 -6.260 1.00 96.75 118 PHE A N 1
ATOM 815 C CA . PHE A 1 118 ? 0.710 -9.735 -5.207 1.00 96.75 118 PHE A CA 1
ATOM 816 C C . PHE A 1 118 ? -0.453 -9.050 -4.481 1.00 96.75 118 PHE A C 1
ATOM 818 O O . PHE A 1 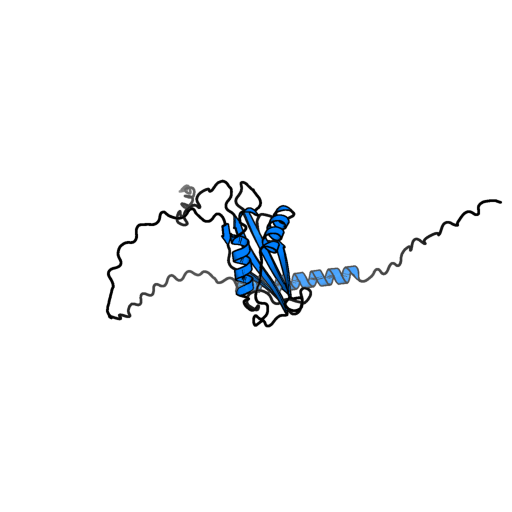118 ? -0.421 -8.898 -3.259 1.00 96.75 118 PHE A O 1
ATOM 825 N N . GLU A 1 119 ? -1.493 -8.662 -5.223 1.00 96.06 119 GLU A N 1
ATOM 826 C CA . GLU A 1 119 ? -2.708 -8.059 -4.673 1.00 96.06 119 GLU A CA 1
ATOM 827 C C . GLU A 1 119 ? -3.466 -9.041 -3.770 1.00 96.06 119 GLU A C 1
ATOM 829 O O . GLU A 1 119 ? -3.876 -8.685 -2.663 1.00 96.06 119 GLU A O 1
ATOM 834 N N . GLU A 1 120 ? -3.624 -10.287 -4.211 1.00 95.81 120 GLU A N 1
ATOM 835 C CA . GLU A 1 120 ? -4.266 -11.355 -3.446 1.00 95.81 120 GLU A CA 1
ATOM 836 C C . GLU A 1 120 ? -3.428 -11.771 -2.241 1.00 95.81 120 GLU A C 1
ATOM 838 O O . GLU A 1 120 ? -3.972 -11.861 -1.140 1.00 95.81 120 GLU A O 1
ATOM 843 N N . ALA A 1 121 ? -2.110 -11.942 -2.400 1.00 96.62 121 ALA A N 1
ATOM 844 C CA . ALA A 1 121 ? -1.225 -12.271 -1.282 1.00 96.62 121 ALA A CA 1
ATOM 845 C C . ALA A 1 121 ? -1.273 -11.202 -0.182 1.00 96.62 121 ALA A C 1
ATOM 847 O O . ALA A 1 121 ? -1.315 -11.538 1.002 1.00 96.62 121 ALA A O 1
ATOM 848 N N . LEU A 1 122 ? -1.329 -9.918 -0.554 1.00 96.88 122 LEU A N 1
ATOM 849 C CA . LEU A 1 122 ? -1.488 -8.830 0.408 1.00 96.88 122 LEU A CA 1
ATOM 850 C C . LEU A 1 122 ? -2.845 -8.896 1.119 1.00 96.88 122 LEU A C 1
ATOM 852 O O . LEU A 1 122 ? -2.889 -8.824 2.345 1.00 96.88 122 LEU A O 1
ATOM 856 N N . LYS A 1 123 ? -3.948 -9.065 0.378 1.00 96.56 123 LYS A N 1
ATOM 857 C CA . LYS A 1 123 ? -5.293 -9.192 0.971 1.00 96.56 123 LYS A CA 1
ATOM 858 C C . LYS A 1 123 ? -5.363 -10.363 1.948 1.00 96.56 123 LYS A C 1
ATOM 860 O O . LYS A 1 123 ? -5.818 -10.186 3.075 1.00 96.56 123 LYS A O 1
ATOM 865 N N . GLN A 1 124 ? -4.871 -11.530 1.537 1.00 96.00 124 GLN A N 1
ATOM 866 C CA . GLN A 1 124 ? -4.855 -12.739 2.360 1.00 96.00 124 GLN A CA 1
ATOM 867 C C . GLN A 1 124 ? -3.978 -12.571 3.600 1.00 96.00 124 GLN A C 1
ATOM 869 O O . GLN A 1 124 ? -4.378 -12.969 4.690 1.00 96.00 124 GLN A O 1
ATOM 874 N N . ALA A 1 125 ? -2.820 -11.918 3.481 1.00 96.88 125 ALA A N 1
ATOM 875 C CA . ALA A 1 125 ? -1.972 -11.646 4.635 1.00 96.88 125 ALA A CA 1
ATOM 876 C C . ALA A 1 125 ? -2.632 -10.687 5.636 1.00 96.88 125 ALA A C 1
ATOM 878 O O . ALA A 1 125 ? -2.496 -10.892 6.842 1.00 96.88 125 ALA A O 1
ATOM 879 N N . ILE A 1 126 ? -3.369 -9.670 5.173 1.00 96.44 126 ILE A N 1
ATOM 880 C CA . ILE A 1 126 ? -4.097 -8.762 6.072 1.00 96.44 126 ILE A CA 1
ATOM 881 C C . ILE A 1 126 ? -5.254 -9.508 6.761 1.00 96.44 126 ILE A C 1
ATOM 883 O O . ILE A 1 126 ? -5.398 -9.392 7.978 1.00 96.44 126 ILE A O 1
ATOM 887 N N . LEU A 1 127 ? -6.025 -10.315 6.018 1.00 95.25 127 LEU A N 1
ATOM 888 C CA . LEU A 1 127 ? -7.131 -11.126 6.556 1.00 95.25 127 LEU A CA 1
ATOM 889 C C . LEU A 1 127 ? -6.652 -12.204 7.535 1.00 95.25 127 LEU A C 1
ATOM 891 O O . LEU A 1 127 ? -7.274 -12.424 8.566 1.00 95.25 127 LEU A O 1
ATOM 895 N N . GLY A 1 128 ? -5.521 -12.851 7.259 1.00 94.88 128 GLY A N 1
ATOM 896 C CA . GLY A 1 128 ? -4.953 -13.873 8.138 1.00 94.88 128 GLY A CA 1
ATOM 897 C C . GLY A 1 128 ? -4.345 -13.320 9.432 1.00 94.88 128 GLY A C 1
ATOM 898 O O . GLY A 1 128 ? -4.085 -14.088 10.354 1.00 94.88 128 GLY A O 1
ATOM 899 N N . ASN A 1 129 ? -4.115 -12.003 9.521 1.00 95.44 129 ASN A N 1
ATOM 900 C CA . ASN A 1 129 ? -3.414 -11.367 10.642 1.00 95.44 129 ASN A CA 1
ATOM 901 C C . ASN A 1 129 ? -4.234 -10.249 11.301 1.00 95.44 129 ASN A C 1
ATOM 903 O O . ASN A 1 129 ? -3.688 -9.216 11.698 1.00 95.44 129 ASN A O 1
ATOM 907 N N . GLU A 1 130 ? -5.539 -10.461 11.494 1.00 92.75 130 GLU A N 1
ATOM 908 C CA . GLU A 1 130 ? -6.403 -9.511 12.217 1.00 92.75 130 GLU A CA 1
ATOM 909 C C . GLU A 1 130 ? -5.870 -9.169 13.620 1.00 92.75 130 GLU A C 1
ATOM 911 O O . GLU A 1 130 ? -5.993 -8.036 14.086 1.00 92.75 130 GLU A O 1
ATOM 916 N N . GLY A 1 131 ? -5.205 -10.126 14.279 1.00 91.25 131 GLY A N 1
ATOM 917 C CA . GLY A 1 131 ? -4.606 -9.946 15.606 1.00 91.25 131 GLY A CA 1
ATOM 918 C C . GLY A 1 131 ? -3.442 -8.949 15.658 1.00 91.25 131 GLY A C 1
ATOM 919 O O . GLY A 1 131 ? -3.047 -8.528 16.748 1.00 91.25 131 GLY A O 1
ATOM 920 N N . CYS A 1 132 ? -2.904 -8.550 14.504 1.00 92.00 132 CYS A N 1
ATOM 921 C CA . CYS A 1 132 ? -1.827 -7.569 14.408 1.00 92.00 132 CYS A CA 1
ATOM 922 C C . CYS A 1 132 ? -2.313 -6.120 14.358 1.00 92.00 132 CYS A C 1
ATOM 924 O O . CYS A 1 132 ? -1.495 -5.196 14.425 1.00 92.00 132 CYS A O 1
ATOM 926 N N . ALA A 1 133 ? -3.628 -5.910 14.295 1.00 91.44 133 ALA A N 1
ATOM 927 C CA . ALA A 1 133 ? -4.212 -4.590 14.420 1.00 91.44 133 ALA A CA 1
ATOM 928 C C . ALA A 1 133 ? -3.898 -3.967 15.796 1.00 91.44 133 ALA A C 1
ATOM 930 O O . ALA A 1 133 ? -3.859 -4.664 16.819 1.00 91.44 133 ALA A O 1
ATOM 931 N N . PRO A 1 134 ? -3.698 -2.641 15.867 1.00 89.44 134 PRO A N 1
ATOM 932 C CA . PRO A 1 134 ? -3.695 -1.918 17.129 1.00 89.44 134 PRO A CA 1
ATOM 933 C C . PRO A 1 134 ? -4.960 -2.239 17.935 1.00 89.44 134 PRO A C 1
ATOM 935 O O . PRO A 1 134 ? -6.075 -2.107 17.439 1.00 89.44 134 PRO A O 1
ATOM 938 N N . LYS A 1 135 ? -4.794 -2.629 19.205 1.00 88.19 135 LYS A N 1
ATOM 939 C CA . LYS A 1 135 ? -5.900 -2.919 20.136 1.00 88.19 135 LYS A CA 1
ATOM 940 C C . LYS A 1 135 ? -6.561 -1.628 20.636 1.00 88.19 135 LYS A C 1
ATOM 942 O O . LYS A 1 135 ? -6.581 -1.353 21.835 1.00 88.19 135 LYS A O 1
ATOM 947 N N . SER A 1 136 ? -7.033 -0.796 19.715 1.00 85.75 136 SER A N 1
ATOM 948 C CA . SER A 1 136 ? -7.809 0.396 20.044 1.00 85.75 136 SER A CA 1
ATOM 949 C C . SER A 1 136 ? -9.264 0.013 20.308 1.00 85.75 136 SER A C 1
ATOM 951 O O . SER A 1 136 ? -9.808 -0.897 19.684 1.00 85.75 136 SER A O 1
ATOM 953 N N . LYS A 1 137 ? -9.917 0.725 21.230 1.00 86.38 137 LYS A N 1
ATOM 954 C CA . LYS A 1 137 ? -11.373 0.617 21.417 1.00 86.38 137 LYS A CA 1
ATOM 955 C C . LYS A 1 137 ? -12.132 1.223 20.234 1.00 86.38 137 LYS A C 1
ATOM 957 O O . LYS A 1 137 ? -13.244 0.797 19.947 1.00 86.38 137 LYS A O 1
ATOM 962 N N . LEU A 1 138 ? -11.516 2.197 19.563 1.00 88.25 138 LEU A N 1
ATOM 963 C CA . LEU A 1 138 ? -12.094 2.927 18.442 1.00 88.25 138 LEU A CA 1
ATOM 964 C C . LEU A 1 138 ? -11.895 2.163 17.135 1.00 88.25 138 LEU A C 1
ATOM 966 O O . LEU A 1 138 ? -10.832 1.578 16.914 1.00 88.25 138 LEU A O 1
ATOM 970 N N . LYS A 1 139 ? -12.899 2.242 16.257 1.00 92.31 139 LYS A N 1
ATOM 971 C CA . LYS A 1 139 ? -12.760 1.882 14.845 1.00 92.31 139 LYS A CA 1
ATOM 972 C C . LYS A 1 139 ? -11.624 2.705 14.238 1.00 92.31 139 LYS A C 1
ATOM 974 O O . LYS A 1 139 ? -11.505 3.897 14.515 1.00 92.31 139 LYS A O 1
ATOM 979 N N . GLY A 1 140 ? -10.802 2.069 13.419 1.00 94.00 140 GLY A N 1
ATOM 980 C CA . GLY A 1 140 ? -9.718 2.757 12.738 1.00 94.00 140 GLY A CA 1
ATOM 981 C C . GLY A 1 140 ? -9.268 2.016 11.497 1.00 94.00 140 GLY A C 1
ATOM 982 O O . GLY A 1 140 ? -9.543 0.829 11.311 1.00 94.00 140 GLY A O 1
ATOM 983 N N . SER A 1 141 ? -8.590 2.744 10.626 1.00 96.25 141 SER A N 1
ATOM 984 C CA . SER A 1 141 ? -8.084 2.231 9.363 1.00 96.25 141 SER A CA 1
ATOM 985 C C . SER A 1 141 ? -6.566 2.368 9.251 1.00 96.25 141 SER A C 1
ATOM 987 O O . SER A 1 141 ? -5.964 3.307 9.779 1.00 96.25 141 SER A O 1
ATOM 989 N N . ILE A 1 142 ? -5.941 1.419 8.551 1.00 96.88 142 ILE A N 1
ATOM 990 C CA . ILE A 1 142 ? -4.528 1.458 8.152 1.00 96.88 142 ILE A CA 1
ATOM 991 C C . ILE A 1 142 ? -4.464 1.295 6.641 1.00 96.88 142 ILE A C 1
ATOM 993 O O . ILE A 1 142 ? -5.011 0.343 6.086 1.00 96.88 142 ILE A O 1
ATOM 997 N N . ASN A 1 143 ? -3.756 2.201 5.971 1.00 97.50 143 ASN A N 1
ATOM 998 C CA . ASN A 1 143 ? -3.386 2.013 4.577 1.00 97.50 143 ASN A CA 1
ATOM 999 C C . ASN A 1 143 ? -2.098 1.183 4.486 1.00 97.50 143 ASN A C 1
ATOM 1001 O O . ASN A 1 143 ? -1.031 1.654 4.883 1.00 97.50 143 ASN A O 1
ATOM 1005 N N . TYR A 1 144 ? -2.189 -0.042 3.981 1.00 97.69 144 TYR A N 1
ATOM 1006 C CA . TYR A 1 144 ? -1.043 -0.920 3.754 1.00 97.69 144 TYR A CA 1
ATOM 1007 C C . TYR A 1 144 ? -0.490 -0.670 2.358 1.00 97.69 144 TYR A C 1
ATOM 1009 O O . TYR A 1 144 ? -1.180 -0.945 1.380 1.00 97.69 144 TYR A O 1
ATOM 1017 N N . VAL A 1 145 ? 0.744 -0.171 2.257 1.00 97.62 145 VAL A N 1
ATOM 1018 C CA . VAL A 1 145 ? 1.415 0.039 0.970 1.00 97.62 145 VAL A CA 1
ATOM 1019 C C . VAL A 1 145 ? 2.483 -1.030 0.781 1.00 97.62 145 VAL A C 1
ATOM 1021 O O . VAL A 1 145 ? 3.474 -1.056 1.508 1.00 97.62 145 VAL A O 1
ATOM 1024 N N . LEU A 1 146 ? 2.276 -1.905 -0.198 1.00 97.75 146 LEU A N 1
ATOM 1025 C CA . LEU A 1 146 ? 3.217 -2.921 -0.647 1.00 97.75 146 LEU A CA 1
ATOM 1026 C C . LEU A 1 146 ? 4.025 -2.375 -1.820 1.00 97.75 146 LEU A C 1
ATOM 1028 O O . LEU A 1 146 ? 3.462 -2.043 -2.863 1.00 97.75 146 LEU A O 1
ATOM 1032 N N . THR A 1 147 ? 5.345 -2.330 -1.681 1.00 97.38 147 THR A N 1
ATOM 1033 C CA . THR A 1 147 ? 6.244 -2.097 -2.812 1.00 97.38 147 THR A CA 1
ATOM 1034 C C . THR A 1 147 ? 6.854 -3.389 -3.308 1.00 97.38 147 THR A C 1
ATOM 1036 O O . THR A 1 147 ? 7.427 -4.148 -2.524 1.00 97.38 147 THR A O 1
ATOM 1039 N N . VAL A 1 148 ? 6.761 -3.586 -4.617 1.00 97.50 148 VAL A N 1
ATOM 1040 C CA . VAL A 1 148 ? 7.271 -4.740 -5.350 1.00 97.50 148 VAL A CA 1
ATOM 1041 C C . VAL A 1 148 ? 8.427 -4.271 -6.223 1.00 97.50 148 VAL A C 1
ATOM 1043 O O . VAL A 1 148 ? 8.250 -3.388 -7.062 1.00 97.50 148 VAL A O 1
ATOM 1046 N N . ASP A 1 149 ? 9.615 -4.839 -6.024 1.00 96.94 149 ASP A N 1
ATOM 1047 C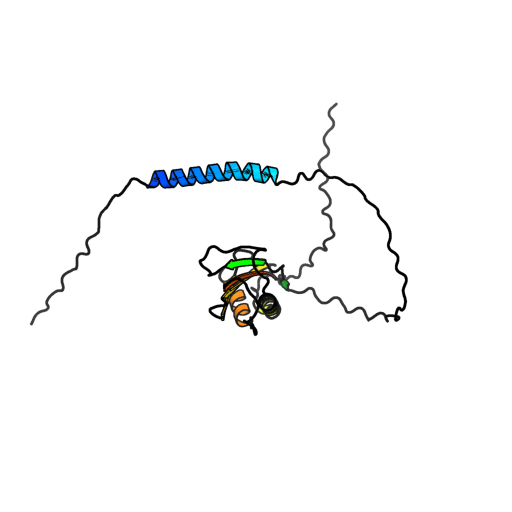 CA . ASP A 1 149 ? 10.759 -4.651 -6.921 1.00 96.94 149 ASP A CA 1
ATOM 1048 C C . ASP A 1 149 ? 11.084 -5.977 -7.604 1.00 96.94 149 ASP A C 1
ATOM 1050 O O . ASP A 1 149 ? 11.672 -6.870 -6.986 1.00 96.94 149 ASP A O 1
ATOM 1054 N N . PHE A 1 150 ? 10.710 -6.095 -8.878 1.00 96.38 150 PHE A N 1
ATOM 1055 C CA . PHE A 1 150 ? 10.906 -7.314 -9.661 1.00 96.38 150 PHE A CA 1
ATOM 1056 C C . PHE A 1 150 ? 12.381 -7.623 -9.921 1.00 96.38 150 PHE A C 1
ATOM 1058 O O . PHE A 1 150 ? 12.770 -8.789 -9.919 1.00 96.38 150 PHE A O 1
ATOM 1065 N N . ALA A 1 151 ? 13.238 -6.606 -10.063 1.00 95.31 151 ALA A N 1
ATOM 1066 C CA . ALA A 1 151 ? 14.661 -6.854 -10.304 1.00 95.31 151 ALA A CA 1
ATOM 1067 C C . ALA A 1 151 ? 15.374 -7.377 -9.058 1.00 95.31 151 ALA A C 1
ATOM 1069 O O . ALA A 1 151 ? 16.261 -8.219 -9.160 1.00 95.31 151 ALA A O 1
ATOM 1070 N N . ARG A 1 152 ? 14.998 -6.872 -7.876 1.00 95.81 152 ARG A N 1
ATOM 1071 C CA . ARG A 1 152 ? 15.556 -7.346 -6.598 1.00 95.81 152 ARG A CA 1
ATOM 1072 C C . ARG A 1 152 ? 14.782 -8.522 -6.004 1.00 95.81 152 ARG A C 1
ATOM 1074 O O . ARG A 1 152 ? 15.196 -9.019 -4.962 1.00 95.81 152 ARG A O 1
ATOM 1081 N N . LYS A 1 153 ? 13.667 -8.925 -6.626 1.00 96.00 153 LYS A N 1
ATOM 1082 C CA . LYS A 1 153 ? 12.700 -9.900 -6.096 1.00 96.00 153 LYS A CA 1
ATOM 1083 C C . LYS A 1 153 ? 12.392 -9.646 -4.619 1.00 96.00 153 LYS A C 1
ATOM 1085 O O . LYS A 1 153 ? 12.427 -10.550 -3.786 1.00 96.00 153 LYS A O 1
ATOM 1090 N N . LYS A 1 154 ? 12.170 -8.371 -4.285 1.00 95.69 154 LYS A N 1
ATOM 1091 C CA . LYS A 1 154 ? 11.987 -7.914 -2.906 1.00 95.69 154 LYS A CA 1
ATOM 1092 C C . LYS A 1 154 ? 10.622 -7.271 -2.735 1.00 95.69 154 LYS A C 1
ATOM 1094 O O . LYS A 1 154 ? 10.218 -6.425 -3.534 1.00 95.69 154 LYS A O 1
ATOM 1099 N N . LEU A 1 155 ? 9.954 -7.669 -1.660 1.00 96.56 155 LEU A N 1
ATOM 1100 C CA . LEU A 1 155 ? 8.737 -7.052 -1.158 1.00 96.56 155 LEU A CA 1
ATOM 1101 C C . LEU A 1 155 ? 9.077 -6.217 0.067 1.00 96.56 155 LEU A C 1
ATOM 1103 O O . LEU A 1 155 ? 9.999 -6.544 0.814 1.00 96.56 155 LEU A O 1
ATOM 1107 N N . HIS A 1 156 ? 8.349 -5.126 0.244 1.00 96.88 156 HIS A N 1
ATOM 1108 C CA . HIS A 1 156 ? 8.431 -4.313 1.447 1.00 96.88 156 HIS A CA 1
ATOM 1109 C C . HIS A 1 156 ? 7.072 -3.675 1.701 1.00 96.88 156 HIS A C 1
ATOM 1111 O O . HIS A 1 156 ? 6.461 -3.149 0.768 1.00 96.88 156 HIS A O 1
ATOM 1117 N N . ILE A 1 157 ? 6.602 -3.723 2.945 1.00 97.50 157 ILE A N 1
ATOM 1118 C CA . ILE A 1 157 ? 5.304 -3.164 3.330 1.00 97.50 157 ILE A CA 1
ATOM 1119 C C . ILE A 1 157 ? 5.522 -2.037 4.324 1.00 97.50 157 ILE A C 1
ATOM 1121 O O . ILE A 1 157 ? 6.257 -2.174 5.296 1.00 97.50 157 ILE A O 1
ATOM 1125 N N . PHE A 1 158 ? 4.856 -0.911 4.104 1.00 96.75 158 PHE A N 1
ATOM 1126 C CA . PHE A 1 158 ? 4.903 0.219 5.023 1.00 96.75 158 PHE A CA 1
ATOM 1127 C C . PHE A 1 158 ? 3.529 0.870 5.170 1.00 96.75 158 PHE A C 1
ATOM 1129 O O . PHE A 1 158 ? 2.664 0.720 4.301 1.00 96.75 158 PHE A O 1
ATOM 1136 N N . PRO A 1 159 ? 3.297 1.601 6.274 1.00 97.31 159 PRO A N 1
ATOM 1137 C CA . PRO A 1 159 ? 2.042 2.305 6.459 1.00 97.31 159 PRO A CA 1
ATOM 1138 C C . PRO A 1 159 ? 2.005 3.529 5.544 1.00 97.31 159 PRO A C 1
ATOM 1140 O O . PRO A 1 159 ? 2.903 4.376 5.575 1.00 97.31 159 PRO A O 1
ATOM 1143 N N . GLY A 1 160 ? 0.956 3.617 4.734 1.00 95.25 160 GLY A N 1
ATOM 1144 C CA . GLY A 1 160 ? 0.684 4.763 3.883 1.00 95.25 160 GLY A CA 1
ATOM 1145 C C . GLY A 1 160 ? 0.303 6.005 4.685 1.00 95.25 160 GLY A C 1
ATOM 1146 O O . GLY A 1 160 ? 0.006 5.956 5.877 1.00 95.25 160 GLY A O 1
ATOM 1147 N N . ALA A 1 161 ? 0.260 7.145 3.999 1.00 91.88 161 ALA A N 1
ATOM 1148 C CA . ALA A 1 161 ? -0.158 8.415 4.586 1.00 91.88 161 ALA A CA 1
ATOM 1149 C C . ALA A 1 161 ? -1.684 8.542 4.747 1.00 91.88 161 ALA A C 1
ATOM 1151 O O . ALA A 1 161 ? -2.155 9.627 5.077 1.00 91.88 161 ALA A O 1
ATOM 1152 N N . SER A 1 162 ? -2.449 7.473 4.520 1.00 90.75 162 SER A N 1
ATOM 1153 C CA . SER A 1 162 ? -3.909 7.449 4.643 1.00 90.75 162 SER A CA 1
ATOM 1154 C C . SER A 1 162 ? -4.319 6.520 5.783 1.00 90.75 162 SER A C 1
ATOM 1156 O O . SER A 1 162 ? -3.608 5.566 6.097 1.00 90.75 162 SER A O 1
ATOM 1158 N N . GLY A 1 163 ? -5.470 6.798 6.385 1.00 93.06 163 GLY A N 1
ATOM 1159 C CA . GLY A 1 163 ? -5.997 6.057 7.525 1.00 93.06 163 GLY A CA 1
ATOM 1160 C C . GLY A 1 163 ? -5.825 6.777 8.862 1.00 93.06 163 GLY A C 1
ATOM 1161 O O . GLY A 1 163 ? -5.116 7.789 8.975 1.00 93.06 163 GLY A O 1
ATOM 1162 N N . ASP A 1 164 ? -6.516 6.233 9.859 1.00 94.44 164 ASP A N 1
ATOM 1163 C CA . ASP A 1 164 ? -6.641 6.793 11.208 1.00 94.44 164 ASP A CA 1
ATOM 1164 C C . ASP A 1 164 ? -5.420 6.459 12.070 1.00 94.44 164 ASP A C 1
ATOM 1166 O O . ASP A 1 164 ? -4.951 7.277 12.864 1.00 94.44 164 ASP A O 1
ATOM 1170 N N . TRP A 1 165 ? -4.864 5.256 11.899 1.00 94.12 165 TRP A N 1
ATOM 1171 C CA . TRP A 1 165 ? -3.709 4.806 12.670 1.00 94.12 165 TRP A CA 1
ATOM 1172 C C . TRP A 1 165 ? -2.404 5.119 11.942 1.00 94.12 165 TRP A C 1
ATOM 1174 O O . TRP A 1 165 ? -2.194 4.743 10.790 1.00 94.12 165 TRP A O 1
ATOM 1184 N N . ARG A 1 166 ? -1.488 5.799 12.644 1.00 94.38 166 ARG A N 1
ATOM 1185 C CA . ARG A 1 166 ? -0.200 6.266 12.106 1.00 94.38 166 ARG A CA 1
ATOM 1186 C C . ARG A 1 166 ? 0.960 5.994 13.061 1.00 94.38 166 ARG A C 1
ATOM 1188 O O . ARG A 1 166 ? 0.788 5.594 14.213 1.00 94.38 166 ARG A O 1
ATOM 1195 N N . GLY A 1 167 ? 2.179 6.214 12.573 1.00 94.12 167 GLY A N 1
ATOM 1196 C CA . GLY A 1 167 ? 3.391 6.143 13.387 1.00 94.12 167 GLY A CA 1
ATOM 1197 C C . GLY A 1 167 ? 3.718 4.724 13.858 1.00 94.12 167 GLY A C 1
ATOM 1198 O O . GLY A 1 167 ? 3.628 3.766 13.091 1.00 94.12 167 GLY A O 1
ATOM 1199 N N . LYS A 1 168 ? 4.140 4.585 15.122 1.00 94.62 168 LYS A N 1
ATOM 1200 C CA . LYS A 1 168 ? 4.648 3.314 15.676 1.00 94.62 168 LYS A CA 1
ATOM 1201 C C . LYS A 1 168 ? 3.604 2.190 15.656 1.00 94.62 168 LYS A C 1
ATOM 1203 O O . LYS A 1 168 ? 3.962 1.045 15.402 1.00 94.62 168 LYS A O 1
ATOM 1208 N N . GLN A 1 169 ? 2.329 2.511 15.887 1.00 93.88 169 GLN A N 1
ATOM 1209 C CA . GLN A 1 169 ? 1.249 1.519 15.910 1.00 93.88 169 GLN A CA 1
ATOM 1210 C C . GLN A 1 169 ? 1.008 0.919 14.520 1.00 93.88 169 GLN A C 1
ATOM 1212 O O . GLN A 1 169 ? 1.019 -0.300 14.367 1.00 93.88 169 GLN A O 1
ATOM 1217 N N . ALA A 1 170 ? 0.894 1.769 13.496 1.00 95.50 170 ALA A N 1
ATOM 1218 C CA . ALA A 1 170 ? 0.734 1.323 12.114 1.00 95.50 170 ALA A CA 1
ATOM 1219 C C . ALA A 1 170 ? 1.975 0.571 11.599 1.00 95.50 170 ALA A C 1
ATOM 1221 O O . ALA A 1 170 ? 1.845 -0.435 10.905 1.00 95.50 170 ALA A O 1
ATOM 1222 N N . ARG A 1 171 ? 3.186 1.000 11.990 1.00 96.38 171 ARG A N 1
ATOM 1223 C CA . ARG A 1 171 ? 4.436 0.281 11.673 1.00 96.38 171 ARG A CA 1
ATOM 1224 C C . ARG A 1 171 ? 4.461 -1.127 12.264 1.00 96.38 171 ARG A C 1
ATOM 1226 O O . ARG A 1 171 ? 4.797 -2.068 11.566 1.00 96.38 171 ARG A O 1
ATOM 1233 N N . ARG A 1 172 ? 4.045 -1.299 13.522 1.00 96.06 172 ARG A N 1
ATOM 1234 C CA . ARG A 1 172 ? 3.975 -2.630 14.145 1.00 96.06 172 ARG A CA 1
ATOM 1235 C C . ARG A 1 172 ? 3.004 -3.557 13.407 1.00 96.06 172 ARG A C 1
ATOM 1237 O O . ARG A 1 172 ? 3.337 -4.713 13.167 1.00 96.06 172 ARG A O 1
ATOM 1244 N N . ALA A 1 173 ? 1.829 -3.045 13.043 1.00 95.75 173 ALA A N 1
ATOM 1245 C CA . ALA A 1 173 ? 0.829 -3.812 12.306 1.00 95.75 173 ALA A CA 1
ATOM 1246 C C . ALA A 1 173 ? 1.323 -4.197 10.900 1.00 95.75 173 ALA A C 1
ATOM 1248 O O . ALA A 1 173 ? 1.182 -5.342 10.485 1.00 95.75 173 ALA A O 1
ATOM 1249 N N . THR A 1 174 ? 1.953 -3.258 10.189 1.00 96.75 174 THR A N 1
ATOM 1250 C CA . THR A 1 174 ? 2.523 -3.496 8.850 1.00 96.75 174 THR A CA 1
ATOM 1251 C C . THR A 1 174 ? 3.692 -4.471 8.873 1.00 96.75 174 THR A C 1
ATOM 1253 O O . THR A 1 174 ? 3.691 -5.380 8.053 1.00 96.75 174 THR A O 1
ATOM 1256 N N . SER A 1 175 ? 4.611 -4.385 9.840 1.00 96.69 175 SER A N 1
ATOM 1257 C CA . SER A 1 175 ? 5.704 -5.363 9.982 1.00 96.69 175 SER A CA 1
ATOM 1258 C C . SER A 1 175 ? 5.208 -6.781 10.281 1.00 96.69 175 SER A C 1
ATOM 1260 O O . SER A 1 175 ? 5.819 -7.748 9.839 1.00 96.69 175 SER A O 1
ATOM 1262 N N . CYS A 1 176 ? 4.094 -6.930 11.006 1.00 96.81 176 CYS A N 1
ATOM 1263 C CA . CYS A 1 176 ? 3.482 -8.247 11.183 1.00 96.81 176 CYS A CA 1
ATOM 1264 C C . CYS A 1 176 ? 2.932 -8.799 9.859 1.00 96.81 176 CYS A C 1
ATOM 1266 O O . CYS A 1 176 ? 3.214 -9.940 9.504 1.00 96.81 176 CYS A O 1
ATOM 1268 N N . VAL A 1 177 ? 2.184 -7.982 9.110 1.00 96.75 177 VAL A N 1
ATOM 1269 C CA . VAL A 1 177 ? 1.637 -8.392 7.807 1.00 96.75 177 VAL A CA 1
ATOM 1270 C C . VAL A 1 177 ? 2.760 -8.691 6.809 1.00 96.75 177 VAL A C 1
ATOM 1272 O O . VAL A 1 177 ? 2.664 -9.659 6.063 1.00 96.75 177 VAL A O 1
ATOM 1275 N N . GLU A 1 178 ? 3.853 -7.926 6.833 1.00 96.56 178 GLU A N 1
ATOM 1276 C CA . GLU A 1 178 ? 5.038 -8.150 5.995 1.00 96.56 178 GLU A CA 1
ATOM 1277 C C . GLU A 1 178 ? 5.628 -9.550 6.176 1.00 96.56 178 GLU A C 1
ATOM 1279 O O . GLU A 1 178 ? 5.945 -10.206 5.188 1.00 96.56 178 GLU A O 1
ATOM 1284 N N . ALA A 1 179 ? 5.697 -10.048 7.413 1.00 96.00 179 ALA A N 1
ATOM 1285 C CA . ALA A 1 179 ? 6.176 -11.401 7.693 1.00 96.00 179 ALA A CA 1
ATOM 1286 C C . ALA A 1 179 ? 5.224 -12.503 7.184 1.00 96.00 179 ALA A C 1
ATOM 1288 O O . ALA A 1 179 ? 5.649 -13.639 6.964 1.00 96.00 179 ALA A O 1
ATOM 1289 N N . ALA A 1 180 ? 3.940 -12.182 7.008 1.00 95.69 180 ALA A N 1
ATOM 1290 C CA . ALA A 1 180 ? 2.925 -13.121 6.547 1.00 95.69 180 ALA A CA 1
ATOM 1291 C C . ALA A 1 180 ? 2.752 -13.141 5.022 1.00 95.69 180 ALA A C 1
ATOM 1293 O O . ALA A 1 180 ? 2.270 -14.140 4.482 1.00 95.69 180 ALA A O 1
ATOM 1294 N N . VAL A 1 181 ? 3.142 -12.074 4.316 1.00 95.50 181 VAL A N 1
ATOM 1295 C CA . VAL A 1 181 ? 3.064 -12.027 2.852 1.00 95.50 181 VAL A CA 1
ATOM 1296 C C . VAL A 1 181 ? 4.087 -12.989 2.254 1.00 95.50 181 VAL A C 1
ATOM 1298 O O . VAL A 1 181 ? 5.293 -12.752 2.272 1.00 95.50 181 VAL A O 1
ATOM 1301 N N . LYS A 1 182 ? 3.582 -14.079 1.675 1.00 90.44 182 LYS A N 1
ATOM 1302 C CA . LYS A 1 182 ? 4.362 -15.041 0.897 1.00 90.44 182 LYS A CA 1
ATOM 1303 C C . LYS A 1 182 ? 3.892 -14.980 -0.546 1.00 90.44 182 LYS A C 1
ATOM 1305 O O . LYS A 1 182 ? 2.742 -15.301 -0.828 1.00 90.44 182 LYS A O 1
ATOM 1310 N N . VAL A 1 183 ? 4.778 -14.578 -1.452 1.00 88.31 183 VAL A N 1
ATOM 1311 C CA . VAL A 1 183 ? 4.503 -14.609 -2.892 1.00 88.31 183 VAL A CA 1
ATOM 1312 C C . VAL A 1 183 ? 5.311 -15.737 -3.514 1.00 88.31 183 VAL A C 1
ATOM 1314 O O . VAL A 1 183 ? 6.537 -15.751 -3.412 1.00 88.31 183 VAL A O 1
ATOM 1317 N N . ALA A 1 184 ? 4.603 -16.693 -4.116 1.00 81.12 184 ALA A N 1
ATOM 1318 C CA . ALA A 1 184 ? 5.199 -17.878 -4.724 1.00 81.12 184 ALA A CA 1
ATOM 1319 C C . ALA A 1 184 ? 5.736 -17.611 -6.139 1.00 81.12 184 ALA A C 1
ATOM 1321 O O . ALA A 1 184 ? 6.728 -18.221 -6.529 1.00 81.12 184 ALA A O 1
ATOM 1322 N N . ASP A 1 185 ? 5.118 -16.685 -6.883 1.00 91.25 185 ASP A N 1
ATOM 1323 C CA . ASP A 1 185 ? 5.436 -16.449 -8.291 1.00 91.25 185 ASP A CA 1
ATOM 1324 C C . ASP A 1 185 ? 5.869 -15.003 -8.571 1.00 91.25 185 ASP A C 1
ATOM 1326 O O . ASP A 1 185 ? 5.139 -14.043 -8.325 1.00 91.25 185 ASP A O 1
ATOM 1330 N N . TRP A 1 186 ? 7.082 -14.870 -9.107 1.00 94.81 186 TRP A N 1
ATOM 1331 C CA . TRP A 1 186 ? 7.683 -13.606 -9.539 1.00 94.81 186 TRP A CA 1
ATOM 1332 C C . TRP A 1 186 ? 7.670 -13.434 -11.064 1.00 94.81 186 TRP A C 1
ATOM 1334 O O . TRP A 1 186 ? 8.083 -12.382 -11.548 1.00 94.81 186 TRP A O 1
ATOM 1344 N N . ASN A 1 187 ? 7.204 -14.433 -11.821 1.00 94.81 187 ASN A N 1
ATOM 1345 C CA . ASN A 1 187 ? 7.229 -14.458 -13.288 1.00 94.81 187 ASN A CA 1
ATOM 1346 C C . ASN A 1 187 ? 5.944 -13.894 -13.921 1.00 94.81 187 ASN A C 1
ATOM 1348 O O . ASN A 1 187 ? 5.587 -14.228 -15.048 1.00 94.81 187 ASN A O 1
ATOM 1352 N N . VAL A 1 188 ? 5.245 -13.025 -13.196 1.00 94.56 188 VAL A N 1
ATOM 1353 C CA . VAL A 1 188 ? 4.017 -12.370 -13.655 1.00 94.56 188 VAL A CA 1
ATOM 1354 C C . VAL A 1 188 ? 4.354 -11.390 -14.783 1.00 94.56 188 VAL A C 1
ATOM 1356 O O . VAL A 1 188 ? 5.324 -10.646 -14.629 1.00 94.56 188 VAL A O 1
ATOM 1359 N N . PRO A 1 189 ? 3.588 -11.329 -15.889 1.00 95.12 189 PRO A N 1
ATOM 1360 C CA . PRO A 1 189 ? 3.817 -10.337 -16.936 1.00 95.12 189 PRO A CA 1
ATOM 1361 C C . PRO A 1 189 ? 3.612 -8.920 -16.383 1.00 95.12 189 PRO A C 1
ATOM 1363 O O . PRO A 1 189 ? 2.564 -8.610 -15.821 1.00 95.12 189 PRO A O 1
ATOM 1366 N N . HIS A 1 190 ? 4.625 -8.067 -16.530 1.00 94.81 190 HIS A N 1
ATOM 1367 C CA . HIS A 1 190 ? 4.623 -6.693 -16.032 1.00 94.81 190 HIS A CA 1
ATOM 1368 C C . HIS A 1 190 ? 5.435 -5.779 -16.957 1.00 94.81 190 HIS A C 1
ATOM 1370 O O .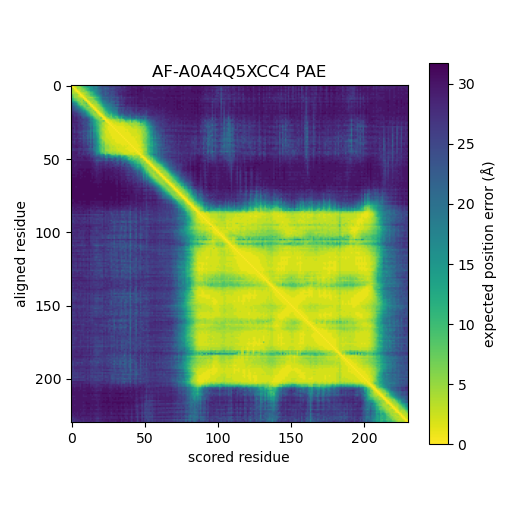 HIS A 1 190 ? 6.466 -6.192 -17.490 1.00 94.81 190 HIS A O 1
ATOM 1376 N N . GLN A 1 191 ? 4.993 -4.533 -17.146 1.00 95.69 191 GLN A N 1
ATOM 1377 C CA . GLN A 1 191 ? 5.705 -3.544 -17.960 1.00 95.69 191 GLN A CA 1
ATOM 1378 C C . GLN A 1 191 ? 6.819 -2.831 -17.179 1.00 95.69 191 GLN A C 1
ATOM 1380 O O . GLN A 1 191 ? 7.853 -2.464 -17.742 1.00 95.69 191 GLN A O 1
ATOM 1385 N N . TYR A 1 192 ? 6.613 -2.604 -15.881 1.00 96.50 192 TYR A N 1
ATOM 1386 C CA . TYR A 1 192 ? 7.498 -1.803 -15.040 1.00 96.50 192 TYR A CA 1
ATOM 1387 C C . TYR A 1 192 ? 8.262 -2.660 -14.043 1.00 96.50 192 TYR A C 1
ATOM 1389 O O . TYR A 1 192 ? 7.822 -3.709 -13.610 1.00 96.50 192 TYR A O 1
ATOM 1397 N N . ARG A 1 193 ? 9.426 -2.193 -13.605 1.00 96.06 193 ARG A N 1
ATOM 1398 C CA . ARG A 1 193 ? 10.233 -2.939 -12.633 1.00 96.06 193 ARG A CA 1
ATOM 1399 C C . ARG A 1 193 ? 9.737 -2.767 -11.195 1.00 96.06 193 ARG A C 1
ATOM 1401 O O . ARG A 1 193 ? 9.922 -3.654 -10.361 1.00 96.06 193 ARG A O 1
ATOM 1408 N N . PHE A 1 194 ? 9.191 -1.596 -10.885 1.00 97.25 194 PHE A N 1
ATOM 1409 C CA . PHE A 1 194 ? 8.786 -1.207 -9.544 1.00 97.25 194 PHE A CA 1
ATOM 1410 C C . PHE A 1 194 ? 7.300 -0.874 -9.513 1.00 97.25 194 PHE A C 1
ATOM 1412 O O . PHE A 1 194 ? 6.836 -0.097 -10.348 1.00 97.25 194 PHE A O 1
ATOM 1419 N N . TYR A 1 195 ? 6.593 -1.397 -8.513 1.00 97.31 195 TYR A N 1
ATOM 1420 C CA . TYR A 1 195 ? 5.187 -1.092 -8.253 1.00 97.31 195 TYR A CA 1
ATOM 1421 C C . TYR A 1 195 ? 4.964 -0.769 -6.778 1.00 97.31 195 TYR A C 1
ATOM 1423 O O . TYR A 1 195 ? 5.628 -1.324 -5.904 1.00 97.31 195 TYR A O 1
ATOM 1431 N N . ALA A 1 196 ? 4.000 0.105 -6.504 1.00 97.12 196 ALA A N 1
ATOM 1432 C CA . ALA A 1 196 ? 3.475 0.392 -5.178 1.00 97.12 196 ALA A CA 1
ATOM 1433 C C . ALA A 1 196 ? 1.953 0.208 -5.188 1.00 97.12 196 ALA A C 1
ATOM 1435 O O . ALA A 1 196 ? 1.233 0.932 -5.881 1.00 97.12 196 ALA A O 1
ATOM 1436 N N . ILE A 1 197 ? 1.475 -0.752 -4.406 1.00 96.81 197 ILE A N 1
ATOM 1437 C CA . ILE A 1 197 ? 0.070 -1.141 -4.297 1.00 96.81 197 ILE A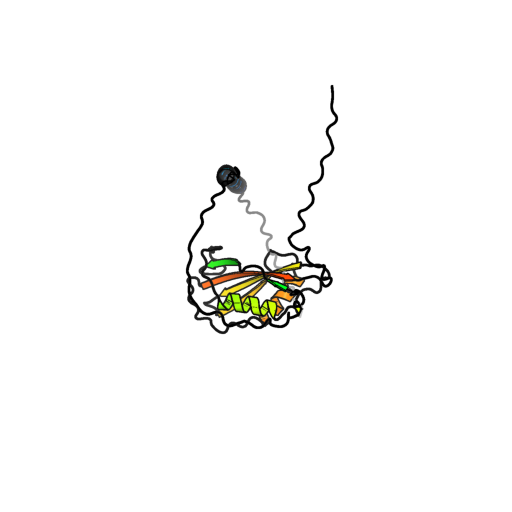 CA 1
ATOM 1438 C C . ILE A 1 197 ? -0.404 -0.793 -2.890 1.00 96.81 197 ILE A C 1
ATOM 1440 O O . ILE A 1 197 ? 0.264 -1.127 -1.918 1.00 96.81 197 ILE A O 1
ATOM 1444 N N . ALA A 1 198 ? -1.545 -0.128 -2.769 1.00 97.19 198 ALA A N 1
ATOM 1445 C CA . ALA A 1 198 ? -2.147 0.266 -1.508 1.00 97.19 198 ALA A CA 1
ATOM 1446 C C . ALA A 1 198 ? -3.480 -0.449 -1.281 1.00 97.19 198 ALA A C 1
ATOM 1448 O O . ALA A 1 198 ? -4.309 -0.542 -2.186 1.00 97.19 198 ALA A O 1
ATOM 1449 N N . VAL A 1 199 ? -3.703 -0.918 -0.056 1.00 97.50 199 VAL A N 1
ATOM 1450 C CA . VAL A 1 199 ? -4.984 -1.476 0.389 1.00 97.50 199 VAL A CA 1
ATOM 1451 C C . VAL A 1 199 ? -5.351 -0.836 1.720 1.00 97.50 199 VAL A C 1
ATOM 1453 O O . VAL A 1 199 ? -4.605 -0.926 2.696 1.00 97.50 199 VAL A O 1
ATOM 1456 N N . LEU A 1 200 ? -6.516 -0.188 1.766 1.00 97.44 200 LEU A N 1
ATOM 1457 C CA . LEU A 1 200 ? -7.044 0.390 2.996 1.00 97.44 200 LEU A CA 1
ATOM 1458 C C . LEU A 1 200 ? -7.773 -0.690 3.793 1.00 97.44 200 LEU A C 1
ATOM 1460 O O . LEU A 1 200 ? -8.825 -1.160 3.380 1.00 97.44 200 LEU A O 1
ATOM 1464 N N . ALA A 1 201 ? -7.240 -1.071 4.943 1.00 97.06 201 ALA A N 1
ATOM 1465 C CA . ALA A 1 201 ? -7.884 -2.004 5.854 1.00 97.06 201 ALA A CA 1
ATOM 1466 C C . ALA A 1 201 ? -8.591 -1.233 6.967 1.00 97.06 201 ALA A C 1
ATOM 1468 O O . ALA A 1 201 ? -7.972 -0.403 7.634 1.00 97.06 201 ALA A O 1
ATOM 1469 N N . THR A 1 202 ? -9.873 -1.511 7.178 1.00 96.00 202 THR A N 1
ATOM 1470 C CA . THR A 1 202 ? -10.684 -0.915 8.242 1.00 96.00 202 THR A CA 1
ATOM 1471 C C . THR A 1 202 ? -10.985 -1.967 9.293 1.00 96.00 202 THR A C 1
ATOM 1473 O O . THR A 1 202 ? -11.602 -2.985 8.992 1.00 96.00 202 THR A O 1
ATOM 1476 N N . TYR A 1 203 ? -10.579 -1.702 10.528 1.00 93.81 203 TYR A N 1
ATOM 1477 C CA . TYR A 1 203 ? -10.792 -2.584 11.665 1.00 93.81 203 TYR A CA 1
ATOM 1478 C C . TYR A 1 203 ? -11.939 -2.048 12.515 1.00 93.81 203 TYR A C 1
ATOM 1480 O O . TYR A 1 203 ? -11.947 -0.877 12.910 1.00 93.81 203 TYR A O 1
ATOM 1488 N N . ALA A 1 204 ? -12.911 -2.909 12.799 1.00 90.31 204 ALA A N 1
ATOM 1489 C CA . ALA A 1 204 ? -13.951 -2.632 13.771 1.00 90.31 204 ALA A CA 1
ATOM 1490 C C . ALA A 1 204 ? -13.319 -2.472 15.163 1.00 90.31 204 ALA A C 1
ATOM 1492 O O . ALA A 1 204 ? -12.430 -3.233 15.552 1.00 90.31 204 ALA A O 1
ATOM 1493 N N . GLY A 1 205 ? -13.771 -1.465 15.910 1.00 83.12 205 GLY A N 1
ATOM 1494 C CA . GLY A 1 205 ? -13.390 -1.313 17.310 1.00 83.12 205 GLY A CA 1
ATOM 1495 C C . GLY A 1 205 ? -13.896 -2.491 18.147 1.00 83.12 205 GLY A C 1
ATOM 1496 O O . GLY A 1 205 ? -14.810 -3.211 17.751 1.00 83.12 205 GLY A O 1
ATOM 1497 N N . ALA A 1 206 ? -13.318 -2.681 19.336 1.00 69.56 206 ALA A N 1
ATOM 1498 C CA . ALA A 1 206 ? -13.753 -3.726 20.271 1.00 69.56 206 ALA A CA 1
ATOM 1499 C C . ALA A 1 206 ? -15.234 -3.595 20.681 1.00 69.56 206 ALA A C 1
ATOM 1501 O O . ALA A 1 206 ? -15.848 -4.580 21.086 1.00 69.56 206 ALA A O 1
ATOM 1502 N N . GLN A 1 207 ? -15.807 -2.396 20.557 1.00 60.22 207 GLN A N 1
ATOM 1503 C CA . GLN A 1 207 ? -17.249 -2.213 20.580 1.00 60.22 207 GLN A CA 1
ATOM 1504 C C . GLN A 1 207 ? -17.743 -2.309 19.144 1.00 60.22 207 GLN A C 1
ATOM 1506 O O . GLN A 1 207 ? -17.614 -1.367 18.363 1.00 60.22 207 GLN A O 1
ATOM 1511 N N . GLY A 1 208 ? -18.243 -3.493 18.793 1.00 55.44 208 GLY A N 1
ATOM 1512 C CA . GLY A 1 208 ? -19.030 -3.704 17.589 1.00 55.44 208 GLY A CA 1
ATOM 1513 C C . GLY A 1 208 ? -20.328 -2.922 17.711 1.00 55.44 208 GLY A C 1
ATOM 1514 O O . GLY A 1 208 ? -21.375 -3.505 17.968 1.00 55.44 208 GLY A O 1
ATOM 1515 N N . GLU A 1 209 ? -20.245 -1.601 17.589 1.00 52.78 209 GLU A N 1
ATOM 1516 C CA . GLU A 1 209 ? -21.419 -0.790 17.346 1.00 52.78 209 GLU A CA 1
ATOM 1517 C C . GLU A 1 209 ? -21.919 -1.202 15.956 1.00 52.78 209 GLU A C 1
ATOM 1519 O O . GLU A 1 209 ? -21.146 -1.126 14.988 1.00 52.78 209 GLU A O 1
ATOM 1524 N N . PRO A 1 210 ? -23.141 -1.754 15.852 1.00 54.78 210 PRO A N 1
ATOM 1525 C CA . PRO A 1 210 ? -23.692 -2.179 14.578 1.00 54.78 210 PRO A CA 1
ATOM 1526 C C . PRO A 1 210 ? -23.611 -0.998 13.618 1.00 54.78 210 PRO A C 1
ATOM 1528 O O . PRO A 1 210 ? -24.042 0.101 13.970 1.00 54.78 210 PRO A O 1
ATOM 1531 N N . LEU A 1 211 ? -23.038 -1.201 12.424 1.00 56.22 211 LEU A N 1
ATOM 1532 C CA . LEU A 1 211 ? -23.138 -0.190 11.376 1.00 56.22 211 LEU A CA 1
ATOM 1533 C C . LEU A 1 211 ? -24.618 0.214 11.279 1.00 56.22 211 LEU A C 1
ATOM 1535 O O . LEU A 1 211 ? -25.450 -0.685 11.118 1.00 56.22 211 LEU A O 1
ATOM 1539 N N . PRO A 1 212 ? -24.967 1.512 11.369 1.00 53.25 212 PRO A N 1
ATOM 1540 C CA . PRO A 1 212 ? -26.315 1.928 11.033 1.00 53.25 212 PRO A CA 1
ATOM 1541 C C . PRO A 1 212 ? -26.549 1.456 9.601 1.00 53.25 212 PRO A C 1
ATOM 1543 O O . PRO A 1 212 ? -25.771 1.782 8.700 1.00 53.25 212 PRO A O 1
ATOM 1546 N N . ALA A 1 213 ? -27.550 0.594 9.424 1.00 50.50 213 ALA A N 1
ATOM 1547 C CA . ALA A 1 213 ? -27.917 0.072 8.122 1.00 50.50 213 ALA A CA 1
ATOM 1548 C C . ALA A 1 213 ? -28.023 1.254 7.153 1.00 50.50 213 ALA A C 1
ATOM 1550 O O . ALA A 1 213 ? -28.688 2.249 7.452 1.00 50.50 213 ALA A O 1
ATOM 1551 N N . ALA A 1 214 ? -27.311 1.170 6.029 1.00 52.00 214 ALA A N 1
ATOM 1552 C CA . ALA A 1 214 ? -27.407 2.140 4.950 1.00 52.00 214 ALA A CA 1
ATOM 1553 C C . ALA A 1 214 ? -28.878 2.199 4.503 1.00 52.00 214 ALA A C 1
ATOM 1555 O O . ALA A 1 214 ? -29.342 1.330 3.774 1.00 52.00 214 ALA A O 1
ATOM 1556 N N . GLY A 1 215 ? -29.638 3.156 5.032 1.00 50.81 215 GLY A N 1
ATOM 1557 C CA . GLY A 1 215 ? -31.090 3.178 4.870 1.00 50.81 215 GLY A CA 1
ATOM 1558 C C . GLY A 1 215 ? -31.811 4.228 5.707 1.00 50.81 215 GLY A C 1
ATOM 1559 O O . GLY A 1 215 ? -32.856 4.708 5.277 1.00 50.81 215 GLY A O 1
ATOM 1560 N N . THR A 1 216 ? -31.258 4.667 6.841 1.00 47.75 216 THR A N 1
ATOM 1561 C CA . THR A 1 216 ? -31.876 5.771 7.588 1.00 47.75 216 THR A CA 1
ATOM 1562 C C . THR A 1 216 ? -31.475 7.095 6.956 1.00 47.75 216 THR A C 1
ATOM 1564 O O . THR A 1 216 ? -30.433 7.676 7.261 1.00 47.75 216 THR A O 1
ATOM 1567 N N . THR A 1 217 ? -32.299 7.550 6.019 1.00 53.22 217 THR A N 1
ATOM 1568 C CA . THR A 1 217 ? -32.285 8.918 5.506 1.00 53.22 217 THR A CA 1
ATOM 1569 C C . THR A 1 217 ? -32.309 9.861 6.715 1.00 53.22 217 THR A C 1
ATOM 1571 O O . THR A 1 217 ? -33.229 9.748 7.529 1.00 53.22 217 THR A O 1
ATOM 1574 N N . PRO A 1 218 ? -31.319 10.752 6.905 1.00 57.41 218 PRO A N 1
ATOM 1575 C CA . PRO A 1 218 ? -31.421 11.762 7.945 1.00 57.41 218 PRO A CA 1
ATOM 1576 C C . PRO A 1 218 ? -32.659 12.602 7.636 1.00 57.41 218 PRO A C 1
ATOM 1578 O O . PRO A 1 218 ? -32.743 13.228 6.577 1.00 57.41 218 PRO A O 1
ATOM 1581 N N . ALA A 1 219 ? -33.644 12.542 8.534 1.00 58.19 219 ALA A N 1
ATOM 1582 C CA . ALA A 1 219 ? -34.821 13.388 8.484 1.00 58.19 219 ALA A CA 1
ATOM 1583 C C . ALA A 1 219 ? -34.350 14.837 8.335 1.00 58.19 219 ALA A C 1
ATOM 1585 O O . ALA A 1 219 ? -33.508 15.311 9.104 1.00 58.19 219 ALA A O 1
ATOM 1586 N N . ALA A 1 220 ? -34.841 15.495 7.287 1.00 61.34 220 ALA A N 1
ATOM 1587 C CA . ALA A 1 220 ? -34.499 16.868 6.977 1.00 61.34 220 ALA A CA 1
ATOM 1588 C C . ALA A 1 220 ? -34.724 17.750 8.219 1.00 61.34 220 ALA A C 1
ATOM 1590 O O . ALA A 1 220 ? -35.770 17.618 8.861 1.00 61.34 220 ALA A O 1
ATOM 1591 N N . PRO A 1 221 ? -33.787 18.648 8.569 1.00 63.66 221 PRO A N 1
ATOM 1592 C CA . PRO A 1 221 ? -34.050 19.648 9.587 1.00 63.66 221 PRO A CA 1
ATOM 1593 C C . PRO A 1 221 ? -35.201 20.525 9.087 1.00 63.66 221 PRO A C 1
ATOM 1595 O O . PRO A 1 221 ? -35.053 21.286 8.131 1.00 63.66 221 PRO A O 1
ATOM 1598 N N . SER A 1 222 ? -36.364 20.379 9.715 1.00 63.38 222 SER A N 1
ATOM 1599 C CA . SER A 1 222 ? -37.491 21.294 9.587 1.00 63.38 222 SER A CA 1
ATOM 1600 C C . SER A 1 222 ? -37.004 22.689 9.973 1.00 63.38 222 SER A C 1
ATOM 1602 O O . SER A 1 222 ? -36.746 22.964 11.145 1.00 63.38 222 SER A O 1
ATOM 1604 N N . GLY A 1 223 ? -36.788 23.527 8.959 1.00 69.12 223 GLY A N 1
ATOM 1605 C CA . GLY A 1 223 ? -36.355 24.905 9.133 1.00 69.12 223 GLY A CA 1
ATOM 1606 C C . GLY A 1 223 ? -37.387 25.727 9.916 1.00 69.12 223 GLY A C 1
ATOM 1607 O O . GLY A 1 223 ? -38.575 25.394 9.909 1.00 69.12 223 GLY A O 1
ATOM 1608 N N . PRO A 1 224 ? -36.948 26.796 10.601 1.00 68.06 224 PRO A N 1
ATOM 1609 C CA . PRO A 1 224 ? -37.842 27.681 11.333 1.00 68.06 224 PRO A CA 1
ATOM 1610 C C . PRO A 1 224 ? -38.781 28.420 10.371 1.00 68.06 224 PRO A C 1
ATOM 1612 O O . PRO A 1 224 ? -38.351 28.964 9.354 1.00 68.06 224 PRO A O 1
ATOM 1615 N N . ALA A 1 225 ? -40.070 28.427 10.716 1.00 63.03 225 ALA A N 1
ATOM 1616 C CA . ALA A 1 225 ? -41.112 29.177 10.031 1.00 63.03 225 ALA A CA 1
ATOM 1617 C C . ALA A 1 225 ? -40.769 30.677 10.000 1.00 63.03 225 ALA A C 1
ATOM 1619 O O . ALA A 1 225 ? -40.462 31.273 11.033 1.00 63.03 225 ALA A O 1
ATOM 1620 N N . LEU A 1 226 ? -40.820 31.279 8.810 1.00 66.31 226 LEU A N 1
ATOM 1621 C CA . LEU A 1 226 ? -40.701 32.724 8.634 1.00 66.31 226 LEU A CA 1
ATOM 1622 C C . LEU A 1 226 ? -41.968 33.416 9.174 1.00 66.31 226 LEU A C 1
ATOM 1624 O O . LEU A 1 226 ? -43.070 32.961 8.858 1.00 66.31 226 LEU A O 1
ATOM 1628 N N . PRO A 1 227 ? -41.849 34.501 9.960 1.00 71.25 227 PRO A N 1
ATOM 1629 C CA . PRO A 1 227 ? -42.996 35.306 10.358 1.00 71.25 227 PRO A CA 1
ATOM 1630 C C . PRO A 1 227 ? -43.525 36.126 9.171 1.00 71.25 227 PRO A C 1
ATOM 1632 O O . PRO A 1 227 ? -42.766 36.790 8.466 1.00 71.25 227 PRO A O 1
ATOM 1635 N N . ASN A 1 228 ? -44.843 36.063 8.978 1.00 68.06 228 ASN A N 1
ATOM 1636 C CA . ASN A 1 228 ? -45.613 36.921 8.080 1.00 68.06 228 ASN A CA 1
ATOM 1637 C C . ASN A 1 228 ? -45.511 38.380 8.555 1.00 68.06 228 ASN A C 1
ATOM 1639 O O . ASN A 1 228 ? -45.761 38.649 9.729 1.00 68.06 228 ASN A O 1
ATOM 1643 N N . PHE A 1 229 ? -45.200 39.306 7.649 1.00 67.00 229 PHE A N 1
ATOM 1644 C CA . PHE A 1 229 ? -45.421 40.737 7.850 1.00 67.00 229 PHE A CA 1
ATOM 1645 C C . PHE A 1 229 ? -46.423 41.212 6.794 1.00 67.00 229 PHE A C 1
ATOM 1647 O O . PHE A 1 229 ? -46.149 41.107 5.598 1.00 67.00 229 PHE A O 1
ATOM 1654 N N . GLU A 1 230 ? -47.588 41.647 7.280 1.00 63.72 230 GLU A N 1
ATOM 1655 C CA . GLU A 1 230 ? -48.570 42.489 6.578 1.00 63.72 230 GLU A CA 1
ATOM 1656 C C . GLU A 1 230 ? -48.067 43.934 6.466 1.00 63.72 230 GLU A C 1
ATOM 1658 O O . GLU A 1 230 ? -47.358 44.385 7.401 1.00 63.72 230 GLU A O 1
#